Protein AF-A0A2U2BAI5-F1 (afdb_monomer_lite)

pLDDT: mean 91.61, std 12.13, range [38.31, 98.69]

Structure (mmCIF, N/CA/C/O backbone):
data_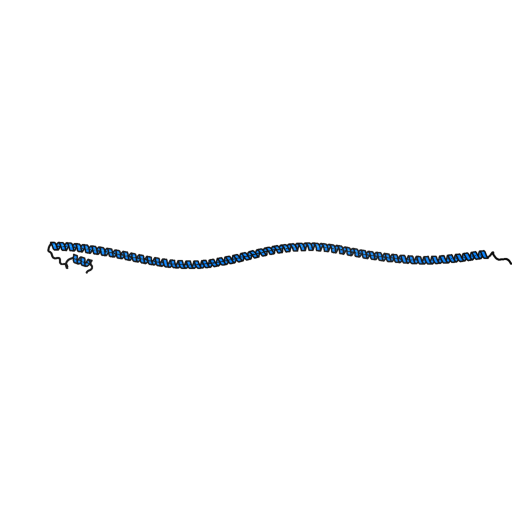AF-A0A2U2BAI5-F1
#
_entry.id   AF-A0A2U2BAI5-F1
#
loop_
_atom_site.group_PDB
_atom_site.id
_atom_site.type_symbol
_atom_site.label_atom_id
_atom_site.label_alt_id
_atom_site.label_comp_id
_atom_site.label_asym_id
_atom_site.label_entity_id
_atom_site.label_seq_id
_atom_site.pdbx_PDB_ins_code
_atom_site.Cartn_x
_atom_site.Cartn_y
_atom_site.Cartn_z
_atom_site.occupancy
_atom_site.B_iso_or_equiv
_atom_site.auth_seq_id
_atom_site.auth_comp_id
_atom_site.auth_asym_id
_atom_site.auth_atom_id
_atom_site.pdbx_PDB_model_num
ATOM 1 N N . MET A 1 1 ? 103.638 20.717 -128.423 1.00 39.28 1 MET A N 1
ATOM 2 C CA . MET A 1 1 ? 103.769 21.753 -127.373 1.00 39.28 1 MET A CA 1
ATOM 3 C C . MET A 1 1 ? 102.536 22.650 -127.468 1.00 39.28 1 MET A C 1
ATOM 5 O O . MET A 1 1 ? 102.211 23.002 -128.592 1.00 39.28 1 MET A O 1
ATOM 9 N N . PHE A 1 2 ? 101.878 22.961 -126.337 1.00 38.31 2 PHE A N 1
ATOM 10 C CA . PHE A 1 2 ? 100.653 23.789 -126.169 1.00 38.31 2 PHE A CA 1
ATOM 11 C C . PHE A 1 2 ? 99.316 23.099 -126.555 1.00 38.31 2 PHE A C 1
ATOM 13 O O . PHE A 1 2 ? 98.997 23.028 -127.732 1.00 38.31 2 PHE A O 1
ATOM 20 N N . ILE A 1 3 ? 98.604 22.343 -125.689 1.00 40.50 3 ILE A N 1
ATOM 21 C CA . ILE A 1 3 ? 97.869 22.576 -124.398 1.00 40.50 3 ILE A CA 1
ATOM 22 C C . ILE A 1 3 ? 96.341 22.518 -124.678 1.00 40.50 3 ILE A C 1
ATOM 24 O O . ILE A 1 3 ? 95.785 23.414 -125.297 1.00 40.50 3 ILE A O 1
ATOM 28 N N . LEU A 1 4 ? 95.656 21.379 -124.474 1.00 49.47 4 LEU A N 1
ATOM 29 C CA . LEU A 1 4 ? 94.920 20.969 -123.253 1.00 49.47 4 LEU A CA 1
ATOM 30 C C . LEU A 1 4 ? 94.110 22.087 -122.558 1.00 49.47 4 LEU A C 1
ATOM 32 O O . LEU A 1 4 ? 94.645 22.764 -121.689 1.00 49.47 4 LEU A O 1
ATOM 36 N N . SER A 1 5 ? 92.803 22.214 -122.846 1.00 42.69 5 SER A N 1
ATOM 37 C CA . SER A 1 5 ? 91.813 22.807 -121.903 1.00 42.69 5 SER A CA 1
ATOM 38 C C . SER A 1 5 ? 90.323 22.563 -122.239 1.00 42.69 5 SER A C 1
ATOM 40 O O . SER A 1 5 ? 89.475 22.732 -121.368 1.00 42.69 5 SER A O 1
ATOM 42 N N . GLY A 1 6 ? 89.967 22.097 -123.446 1.00 47.75 6 GLY A N 1
ATOM 43 C CA . GLY A 1 6 ? 88.559 21.955 -123.880 1.00 47.75 6 GLY A CA 1
ATOM 44 C C . GLY A 1 6 ? 87.748 20.776 -123.303 1.00 47.75 6 GLY A C 1
ATOM 45 O O . GLY A 1 6 ? 86.529 20.875 -123.212 1.00 47.75 6 GLY A O 1
ATOM 46 N N . CYS A 1 7 ? 88.387 19.685 -122.857 1.00 51.66 7 CYS A N 1
ATOM 47 C CA . CYS A 1 7 ? 87.696 18.504 -122.291 1.00 51.66 7 CYS A CA 1
ATOM 48 C C . CYS A 1 7 ? 87.594 18.508 -120.753 1.00 51.66 7 CYS A C 1
ATOM 50 O O . CYS A 1 7 ? 86.943 17.645 -120.167 1.00 51.66 7 CYS A O 1
ATOM 52 N N . VAL A 1 8 ? 88.243 19.462 -120.076 1.00 53.59 8 VAL A N 1
ATOM 53 C CA . VAL A 1 8 ? 88.298 19.511 -118.603 1.00 53.59 8 VAL A CA 1
ATOM 54 C C . VAL A 1 8 ? 87.031 20.154 -118.025 1.00 53.59 8 VAL A C 1
ATOM 56 O O . VAL A 1 8 ? 86.557 19.750 -116.965 1.00 53.59 8 VAL A O 1
ATOM 59 N N . VAL A 1 9 ? 86.428 21.105 -118.748 1.00 55.41 9 VAL A N 1
ATOM 60 C CA . VAL A 1 9 ? 85.233 21.841 -118.297 1.00 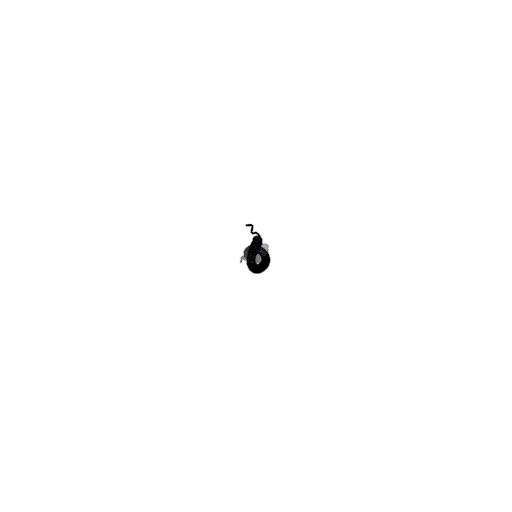55.41 9 VAL A CA 1
ATOM 61 C C . VAL A 1 9 ? 83.968 20.966 -118.333 1.00 55.41 9 VAL A C 1
ATOM 63 O O . VAL A 1 9 ? 83.173 21.019 -117.394 1.00 55.41 9 VAL A O 1
ATOM 66 N N . SER A 1 10 ? 83.791 20.104 -119.347 1.00 62.38 10 SER A N 1
ATOM 67 C CA . SER A 1 10 ? 82.643 19.177 -119.417 1.00 62.38 10 SER A CA 1
ATOM 68 C C . SER A 1 10 ? 82.757 18.022 -118.416 1.00 62.38 10 SER A C 1
ATOM 70 O O . SER A 1 10 ? 81.765 17.674 -117.777 1.00 62.38 10 SER A O 1
ATOM 72 N N . LYS A 1 11 ? 83.970 17.490 -118.202 1.00 72.06 11 LYS A N 1
ATOM 73 C CA . LYS A 1 11 ? 84.251 16.457 -117.194 1.00 72.06 11 LYS A CA 1
ATOM 74 C C . LYS A 1 11 ? 84.015 16.968 -115.771 1.00 72.06 11 LYS A C 1
ATOM 76 O O . LYS A 1 11 ? 83.299 16.320 -115.020 1.00 72.06 11 LYS A O 1
ATOM 81 N N . LYS A 1 12 ? 84.514 18.162 -115.429 1.00 78.88 12 LYS A N 1
ATOM 82 C CA . LYS A 1 12 ? 84.302 18.780 -114.108 1.00 78.88 12 LYS A CA 1
ATOM 83 C C . LYS A 1 12 ? 82.820 19.046 -113.820 1.00 78.88 12 LYS A C 1
ATOM 85 O O . LYS A 1 12 ? 82.370 18.844 -112.698 1.00 78.88 12 LYS A O 1
ATOM 90 N N . LYS A 1 13 ? 82.048 19.465 -114.831 1.00 79.62 13 LYS A N 1
ATOM 91 C CA . LYS A 1 13 ? 80.594 19.664 -114.705 1.00 79.62 13 LYS A CA 1
ATOM 92 C C . LYS A 1 13 ? 79.844 18.337 -114.538 1.00 79.62 13 LYS A C 1
ATOM 94 O O . LYS A 1 13 ? 78.930 18.264 -113.725 1.00 79.62 13 LYS A O 1
ATOM 99 N N . TYR A 1 14 ? 80.246 17.290 -115.258 1.00 82.12 14 TYR A N 1
ATOM 100 C CA . TYR A 1 14 ? 79.693 15.943 -115.095 1.00 82.12 14 TYR A CA 1
ATOM 101 C C . TYR A 1 14 ? 80.015 15.351 -113.714 1.00 82.12 14 TYR A C 1
ATOM 103 O O . TYR A 1 14 ? 79.115 14.870 -113.037 1.00 82.12 14 TYR A O 1
ATOM 111 N N . GLU A 1 15 ? 81.264 15.448 -113.256 1.00 83.19 15 GLU A N 1
ATOM 112 C CA . GLU A 1 15 ? 81.684 15.007 -111.918 1.00 83.19 15 GLU A CA 1
ATOM 113 C C . GLU A 1 15 ? 80.952 15.775 -110.807 1.00 83.19 15 GLU A C 1
ATOM 115 O O . GLU A 1 15 ? 80.505 15.162 -109.837 1.00 83.19 15 GLU A O 1
ATOM 120 N N . ALA A 1 16 ? 80.744 17.087 -110.973 1.00 83.75 16 ALA A N 1
ATOM 121 C CA . ALA A 1 16 ? 79.933 17.888 -110.058 1.00 83.75 16 ALA A CA 1
ATOM 122 C C . ALA A 1 16 ? 78.464 17.427 -110.029 1.00 83.75 16 ALA A C 1
ATOM 124 O O . ALA A 1 16 ? 77.923 17.237 -108.945 1.00 83.75 16 ALA A O 1
ATOM 125 N N . MET A 1 17 ? 77.844 17.161 -111.187 1.00 85.12 17 MET A N 1
ATOM 126 C CA . MET A 1 17 ? 76.470 16.639 -111.241 1.00 85.12 17 MET A CA 1
ATOM 127 C C . MET A 1 17 ? 76.344 15.229 -110.658 1.00 85.12 17 MET A C 1
ATOM 129 O O . MET A 1 17 ? 75.345 14.915 -110.021 1.00 85.12 17 MET A O 1
ATOM 133 N N . VAL A 1 18 ? 77.335 14.359 -110.861 1.00 86.31 18 VAL A N 1
ATOM 134 C CA . VAL A 1 18 ? 77.344 13.018 -110.259 1.00 86.31 18 VAL A CA 1
ATOM 135 C C . VAL A 1 18 ? 77.480 13.115 -108.739 1.00 86.31 18 VAL A C 1
ATOM 137 O O . VAL A 1 18 ? 76.784 12.393 -108.027 1.00 86.31 18 VAL A O 1
ATOM 140 N N . SER A 1 19 ? 78.326 14.022 -108.242 1.00 87.56 19 SER A N 1
ATOM 141 C CA . SER A 1 19 ? 78.449 14.312 -106.810 1.00 87.56 19 SER A CA 1
ATOM 142 C C . SER A 1 19 ? 77.131 14.832 -106.226 1.00 87.56 19 SER A C 1
ATOM 144 O O . SER A 1 19 ? 76.630 14.273 -105.254 1.00 87.56 19 SER A O 1
ATOM 146 N N . GLU A 1 20 ? 76.509 15.823 -106.870 1.00 90.19 20 GLU A N 1
ATOM 147 C CA . GLU A 1 20 ? 75.215 16.382 -106.465 1.00 90.19 20 GLU A CA 1
ATOM 148 C C . GLU A 1 20 ? 74.103 15.325 -106.487 1.00 90.19 20 GLU A C 1
ATOM 150 O O . GLU A 1 20 ? 73.367 15.182 -105.514 1.00 90.19 20 GLU A O 1
ATOM 155 N N . ARG A 1 21 ? 74.034 14.495 -107.536 1.00 90.06 21 ARG A N 1
ATOM 156 C CA . ARG A 1 21 ? 73.110 13.354 -107.610 1.00 90.06 21 ARG A CA 1
ATOM 157 C C . ARG A 1 21 ? 73.318 12.385 -106.447 1.00 90.06 21 ARG A C 1
ATOM 159 O O . ARG A 1 21 ? 72.340 11.923 -105.870 1.00 90.06 21 ARG A O 1
ATOM 166 N N . ASN A 1 22 ? 74.564 12.062 -106.103 1.00 90.31 22 ASN A N 1
ATOM 167 C CA . ASN A 1 22 ? 74.858 11.156 -104.992 1.00 90.31 22 ASN A CA 1
ATOM 168 C C . ASN A 1 22 ? 74.456 11.776 -103.640 1.00 90.31 22 ASN A C 1
ATOM 170 O O . ASN A 1 22 ? 73.893 11.078 -102.802 1.00 90.31 22 ASN A O 1
ATOM 174 N N . ILE A 1 23 ? 74.681 13.080 -103.446 1.00 93.12 23 ILE A N 1
ATOM 175 C CA . ILE A 1 23 ? 74.241 13.820 -102.250 1.00 93.12 23 ILE A CA 1
ATOM 176 C C . ILE A 1 23 ? 72.712 13.812 -102.145 1.00 93.12 23 ILE A C 1
ATOM 178 O O . ILE A 1 23 ? 72.170 13.457 -101.099 1.00 93.12 23 ILE A O 1
ATOM 182 N N . LEU A 1 24 ? 72.011 14.135 -103.235 1.00 92.38 24 LEU A N 1
ATOM 183 C CA . LEU A 1 24 ? 70.549 14.116 -103.292 1.00 92.38 24 LEU A CA 1
ATOM 184 C C . LEU A 1 24 ? 69.990 12.713 -103.042 1.00 92.38 24 LEU A C 1
ATOM 186 O O . LEU A 1 24 ? 68.989 12.562 -102.350 1.00 92.38 24 LEU A O 1
ATOM 190 N N . GLN A 1 25 ? 70.641 11.675 -103.567 1.00 92.81 25 GLN A N 1
ATOM 191 C CA . GLN A 1 25 ? 70.223 10.293 -103.360 1.00 92.81 25 GLN A CA 1
ATOM 192 C C . GLN A 1 25 ? 70.425 9.831 -101.913 1.00 92.81 25 GLN A C 1
ATOM 194 O O . GLN A 1 25 ? 69.560 9.136 -101.381 1.00 92.81 25 GLN A O 1
ATOM 199 N N . ASN A 1 26 ? 71.514 10.245 -101.262 1.00 93.00 26 ASN A N 1
ATOM 200 C CA . ASN A 1 26 ? 71.727 9.988 -99.838 1.00 93.00 26 ASN A CA 1
ATOM 201 C C . ASN A 1 26 ? 70.675 10.712 -98.990 1.00 93.00 26 ASN A C 1
ATOM 203 O O . ASN A 1 26 ? 69.985 10.063 -98.214 1.00 93.00 26 ASN A O 1
ATOM 207 N N . SER A 1 27 ? 70.451 12.006 -99.234 1.00 95.06 27 SER A N 1
ATOM 208 C CA . SER A 1 27 ? 69.423 12.784 -98.530 1.00 95.06 27 SER A CA 1
ATOM 209 C C . SER A 1 27 ? 68.012 12.211 -98.728 1.00 95.06 27 SER A C 1
ATOM 211 O O . SER A 1 27 ? 67.233 12.137 -97.780 1.00 95.06 27 SER A O 1
ATOM 213 N N . LEU A 1 28 ? 67.689 11.728 -99.933 1.00 93.56 28 LEU A N 1
ATOM 214 C CA . LEU A 1 28 ? 66.421 11.051 -100.208 1.00 93.56 28 LEU A CA 1
ATOM 215 C C . LEU A 1 28 ? 66.292 9.727 -99.442 1.00 93.56 28 LEU A C 1
ATOM 217 O O . LEU A 1 28 ? 65.198 9.377 -98.999 1.00 93.56 28 LEU A O 1
ATOM 221 N N . ASN A 1 29 ? 67.381 8.970 -99.304 1.00 94.19 29 ASN A N 1
ATOM 222 C CA . ASN A 1 29 ? 67.389 7.734 -98.525 1.00 94.19 29 ASN A CA 1
ATOM 223 C C . ASN A 1 29 ? 67.248 8.014 -97.023 1.00 94.19 29 ASN A C 1
ATOM 225 O O . ASN A 1 29 ? 66.470 7.325 -96.365 1.00 94.19 29 ASN A O 1
ATOM 229 N N . ASP A 1 30 ? 67.915 9.046 -96.507 1.00 95.12 30 ASP A N 1
ATOM 230 C CA . ASP A 1 30 ? 67.795 9.477 -95.112 1.00 95.12 30 ASP A CA 1
ATOM 231 C C . ASP A 1 30 ? 66.358 9.913 -94.803 1.00 95.12 30 ASP A C 1
ATOM 233 O O . ASP A 1 30 ? 65.735 9.368 -93.895 1.00 95.12 30 ASP A O 1
ATOM 237 N N . ALA A 1 31 ? 65.768 10.770 -95.644 1.00 94.12 31 ALA A N 1
ATOM 238 C CA . ALA A 1 31 ? 64.377 11.204 -95.507 1.00 94.12 31 ALA A CA 1
ATOM 239 C C . ALA A 1 31 ? 63.371 10.042 -95.616 1.00 94.12 31 ALA A C 1
ATOM 241 O O . ALA A 1 31 ? 62.311 10.062 -94.989 1.00 94.12 31 ALA A O 1
ATOM 242 N N . ARG A 1 32 ? 63.673 9.007 -96.414 1.00 95.19 32 ARG A N 1
ATOM 243 C CA . ARG A 1 32 ? 62.852 7.784 -96.484 1.00 95.19 32 ARG A CA 1
ATOM 244 C C . ARG A 1 32 ? 62.947 6.957 -95.210 1.00 95.19 32 ARG A C 1
ATOM 246 O O . ARG A 1 32 ? 61.934 6.408 -94.782 1.00 95.19 32 ARG A O 1
ATOM 253 N N . ASN A 1 33 ? 64.137 6.834 -94.636 1.00 95.00 33 ASN A N 1
ATOM 254 C CA . ASN A 1 33 ? 64.338 6.100 -93.391 1.00 95.00 33 ASN A CA 1
ATOM 255 C C . ASN A 1 33 ? 63.685 6.834 -92.216 1.00 95.00 33 ASN A C 1
ATOM 257 O O . ASN A 1 33 ? 62.994 6.201 -91.424 1.00 95.00 33 ASN A O 1
ATOM 261 N N . GLU A 1 34 ? 63.813 8.160 -92.168 1.00 96.50 34 GLU A N 1
ATOM 262 C CA . GLU A 1 34 ? 63.139 9.011 -91.187 1.00 96.50 34 GLU A CA 1
ATOM 263 C C . GLU A 1 34 ? 61.615 8.915 -91.314 1.00 96.50 34 GLU A C 1
ATOM 265 O O . GLU A 1 34 ? 60.943 8.645 -90.326 1.00 96.50 34 GLU A O 1
ATOM 270 N N . ASN A 1 35 ? 61.054 9.009 -92.527 1.00 95.88 35 ASN A N 1
ATOM 271 C CA . ASN A 1 35 ? 59.612 8.816 -92.728 1.00 95.88 35 ASN A CA 1
ATOM 272 C C . ASN A 1 35 ? 59.130 7.435 -92.267 1.00 95.88 35 ASN A C 1
ATOM 274 O O . ASN A 1 35 ? 58.049 7.325 -91.700 1.00 95.88 35 ASN A O 1
ATOM 278 N N . LYS A 1 36 ? 59.911 6.371 -92.493 1.00 96.31 36 LYS A N 1
ATOM 279 C CA . LYS A 1 36 ? 59.562 5.031 -91.997 1.00 96.31 36 LYS A CA 1
ATOM 280 C C . LYS A 1 36 ? 59.590 4.956 -90.472 1.00 96.31 36 LYS A C 1
ATOM 282 O O . LYS A 1 36 ? 58.699 4.338 -89.898 1.00 96.31 36 LYS A O 1
ATOM 287 N N . ALA A 1 37 ? 60.588 5.566 -89.834 1.00 95.88 37 ALA A N 1
ATOM 288 C CA . ALA A 1 37 ? 60.672 5.633 -88.378 1.00 95.88 37 ALA A CA 1
ATOM 289 C C . ALA A 1 37 ? 59.486 6.417 -87.798 1.00 95.88 37 ALA A C 1
ATOM 291 O O . ALA A 1 37 ? 58.784 5.901 -86.939 1.00 95.88 37 ALA A O 1
ATOM 292 N N . LEU A 1 38 ? 59.181 7.591 -88.360 1.00 97.06 38 LEU A N 1
ATOM 293 C CA . LEU A 1 38 ? 58.038 8.413 -87.957 1.00 97.06 38 LEU A CA 1
ATOM 294 C C . LEU A 1 38 ? 56.698 7.692 -88.137 1.00 97.06 38 LEU A C 1
ATOM 296 O O . LEU A 1 38 ? 55.829 7.811 -87.280 1.00 97.06 38 LEU A O 1
ATOM 300 N N . LEU A 1 39 ? 56.523 6.934 -89.224 1.00 96.12 39 LEU A N 1
ATOM 301 C CA . LEU A 1 39 ? 55.331 6.102 -89.416 1.00 96.12 39 LEU A CA 1
ATOM 302 C C . LEU A 1 39 ? 55.219 5.027 -88.328 1.00 96.12 39 LEU A C 1
ATOM 304 O O . LEU A 1 39 ? 54.148 4.857 -87.757 1.00 96.12 39 LEU A O 1
ATOM 308 N N . SER A 1 40 ? 56.325 4.356 -87.995 1.00 96.81 40 SER A N 1
ATOM 309 C CA . SER A 1 40 ? 56.352 3.361 -86.917 1.00 96.81 40 SER A CA 1
ATOM 310 C C . SER A 1 40 ? 56.045 3.975 -85.547 1.00 96.81 40 SER A C 1
ATOM 312 O O . SER A 1 40 ? 55.309 3.381 -84.761 1.00 96.81 40 SER A O 1
ATOM 314 N N . ASP A 1 41 ? 56.591 5.156 -85.254 1.00 97.44 41 ASP A N 1
ATOM 315 C CA . ASP A 1 41 ? 56.343 5.869 -83.998 1.00 97.44 41 ASP A CA 1
ATOM 316 C C . ASP A 1 41 ? 54.887 6.337 -83.903 1.00 97.44 41 ASP A C 1
ATOM 318 O O . ASP A 1 41 ? 54.274 6.256 -82.837 1.00 97.44 41 ASP A O 1
ATOM 322 N N . LEU A 1 42 ? 54.309 6.786 -85.022 1.00 97.19 42 LEU A N 1
ATOM 323 C CA . LEU A 1 42 ? 52.903 7.168 -85.100 1.00 97.19 42 LEU A CA 1
ATOM 324 C C . LEU A 1 42 ? 51.985 5.967 -84.843 1.00 97.19 42 LEU A C 1
ATOM 326 O O . LEU A 1 42 ? 51.060 6.079 -84.039 1.00 97.19 42 LEU A O 1
ATOM 330 N N . ASP A 1 43 ? 52.263 4.820 -85.467 1.00 96.94 43 ASP A N 1
ATOM 331 C CA . ASP A 1 43 ? 51.500 3.585 -85.255 1.00 96.94 43 ASP A CA 1
ATOM 332 C C . ASP A 1 43 ? 51.566 3.133 -83.787 1.00 96.94 43 ASP A C 1
ATOM 334 O O . ASP A 1 43 ? 50.545 2.775 -83.188 1.00 96.94 43 ASP A O 1
ATOM 338 N N . GLN A 1 44 ? 52.749 3.217 -83.169 1.00 97.50 44 GLN A N 1
ATOM 339 C CA . GLN A 1 44 ? 52.930 2.900 -81.754 1.00 97.50 44 GLN A CA 1
ATOM 340 C C . GLN A 1 44 ? 52.163 3.876 -80.849 1.00 97.50 44 GLN A C 1
ATOM 342 O O . GLN A 1 44 ? 51.435 3.445 -79.952 1.00 97.50 44 GLN A O 1
ATOM 347 N N . ALA A 1 45 ? 52.252 5.182 -81.110 1.00 96.88 45 ALA A N 1
ATOM 348 C CA . ALA A 1 45 ? 51.527 6.198 -80.351 1.00 96.88 45 ALA A CA 1
ATOM 349 C C . ALA A 1 45 ? 50.002 6.025 -80.463 1.00 96.88 45 ALA A C 1
ATOM 351 O O . ALA A 1 45 ? 49.285 6.200 -79.475 1.00 96.88 45 ALA A O 1
ATOM 352 N N . MET A 1 46 ? 49.495 5.639 -81.638 1.00 97.00 46 MET A N 1
ATOM 353 C CA . MET A 1 46 ? 48.078 5.327 -81.840 1.00 97.00 46 MET A CA 1
ATOM 354 C C . MET A 1 46 ? 47.642 4.098 -81.032 1.00 97.00 46 MET A C 1
ATOM 356 O O . MET A 1 46 ? 46.589 4.127 -80.389 1.00 97.00 46 MET A O 1
ATOM 360 N N . ALA A 1 47 ? 48.455 3.037 -81.015 1.00 97.06 47 ALA A N 1
ATOM 361 C CA . ALA A 1 47 ? 48.181 1.844 -80.217 1.00 97.06 47 ALA A CA 1
ATOM 362 C C . ALA A 1 47 ? 48.176 2.151 -78.707 1.00 97.06 47 ALA A C 1
ATOM 364 O O . ALA A 1 47 ? 47.270 1.725 -77.979 1.00 97.06 47 ALA A O 1
ATOM 365 N N . ASP A 1 48 ? 49.143 2.941 -78.239 1.00 97.75 48 ASP A N 1
ATOM 366 C CA . ASP A 1 48 ? 49.230 3.365 -76.841 1.00 97.75 48 ASP A CA 1
ATOM 367 C C . ASP A 1 48 ? 48.055 4.266 -76.442 1.00 97.75 48 ASP A C 1
ATOM 369 O O . ASP A 1 48 ? 47.495 4.108 -75.351 1.00 97.75 48 ASP A O 1
ATOM 373 N N . PHE A 1 49 ? 47.623 5.159 -77.337 1.00 97.81 49 PHE A N 1
ATOM 374 C CA . PHE A 1 49 ? 46.456 6.010 -77.125 1.00 97.81 49 PHE A CA 1
ATOM 375 C C . PHE A 1 49 ? 45.172 5.191 -76.952 1.00 97.81 49 PHE A C 1
ATOM 377 O O . PHE A 1 49 ? 44.446 5.393 -75.975 1.00 97.81 49 PHE A O 1
ATOM 384 N N . GLU A 1 50 ? 44.897 4.229 -77.838 1.00 97.00 50 GLU A N 1
ATOM 385 C CA . GLU A 1 50 ? 43.705 3.378 -77.715 1.00 97.00 50 GLU A CA 1
ATOM 386 C C . GLU A 1 50 ? 43.760 2.491 -76.458 1.00 97.00 50 GLU A C 1
ATOM 388 O O . GLU A 1 50 ? 42.759 2.342 -75.750 1.00 97.00 50 GLU A O 1
ATOM 393 N N . SER A 1 51 ? 44.943 1.983 -76.095 1.00 97.75 51 SER A N 1
ATOM 394 C CA . SER A 1 51 ? 45.150 1.246 -74.840 1.00 97.75 51 SER A CA 1
ATOM 395 C C . SER A 1 51 ? 44.856 2.109 -73.607 1.00 97.75 51 SER A C 1
ATOM 397 O O . SER A 1 51 ? 44.157 1.681 -72.679 1.00 97.75 51 SER A O 1
ATOM 399 N N . MET A 1 52 ? 45.347 3.351 -73.592 1.00 97.56 52 MET A N 1
ATOM 400 C CA . MET A 1 52 ? 45.112 4.298 -72.503 1.00 97.56 52 MET A CA 1
ATOM 401 C C . MET A 1 52 ? 43.634 4.678 -72.399 1.00 97.56 52 MET A C 1
ATOM 403 O O . MET A 1 52 ? 43.066 4.649 -71.306 1.00 97.56 52 MET A O 1
ATOM 407 N N . LYS A 1 53 ? 42.994 4.967 -73.533 1.00 97.69 53 LYS A N 1
ATOM 408 C CA . LYS A 1 53 ? 41.565 5.273 -73.633 1.00 97.69 53 LYS A CA 1
ATOM 409 C C . LYS A 1 53 ? 40.712 4.134 -73.082 1.00 97.69 53 LYS A C 1
ATOM 411 O O . LYS A 1 53 ? 39.847 4.375 -72.238 1.00 97.69 53 LYS A O 1
ATOM 416 N N . TYR A 1 54 ? 40.999 2.888 -73.462 1.00 97.25 54 TYR A N 1
ATOM 417 C CA . TYR A 1 54 ? 40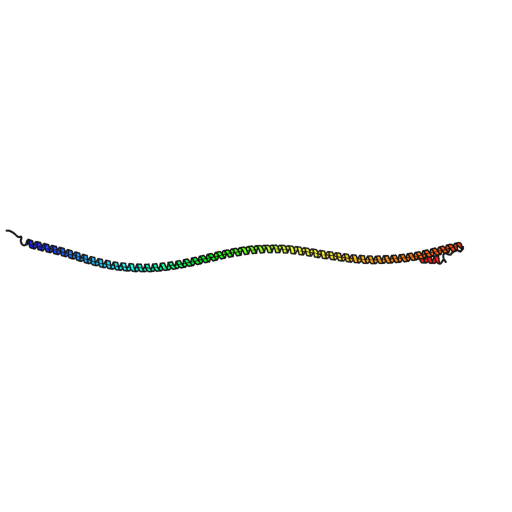.302 1.720 -72.920 1.00 97.25 54 TYR A CA 1
ATOM 418 C C . TYR A 1 54 ? 40.466 1.597 -71.396 1.00 97.25 54 TYR A C 1
ATOM 420 O O . TYR A 1 54 ? 39.479 1.436 -70.671 1.00 97.25 54 TYR A O 1
ATOM 428 N N . LYS A 1 55 ? 41.697 1.730 -70.882 1.00 97.38 55 LYS A N 1
ATOM 429 C CA . LYS A 1 55 ? 41.969 1.688 -69.433 1.00 97.38 55 LYS A CA 1
ATOM 430 C C . LYS A 1 55 ? 41.231 2.796 -68.679 1.00 97.38 55 LYS A C 1
ATOM 432 O O . LYS A 1 55 ? 40.698 2.539 -67.599 1.00 97.38 55 LYS A O 1
ATOM 437 N N . LEU A 1 56 ? 41.174 4.001 -69.242 1.00 97.50 56 LEU A N 1
ATOM 438 C CA . LEU A 1 56 ? 40.495 5.146 -68.641 1.00 97.50 56 LEU A CA 1
ATOM 439 C C . LEU A 1 56 ? 38.978 4.939 -68.594 1.00 97.50 56 LEU A C 1
ATOM 441 O O . LEU A 1 56 ? 38.382 5.128 -67.535 1.00 97.50 56 LEU A O 1
ATOM 445 N N . HIS A 1 57 ? 38.362 4.469 -69.682 1.00 97.00 57 HIS A N 1
ATOM 446 C CA . HIS A 1 57 ? 36.936 4.132 -69.690 1.00 97.00 57 HIS A CA 1
ATOM 447 C C . HIS A 1 57 ? 36.598 3.047 -68.668 1.00 97.00 57 HIS A C 1
ATOM 449 O O . HIS A 1 57 ? 35.663 3.217 -67.885 1.00 97.00 57 HIS A O 1
ATOM 455 N N . LYS A 1 58 ? 37.394 1.973 -68.609 1.00 96.56 58 LYS A N 1
ATOM 456 C CA . LYS A 1 58 ? 37.204 0.904 -67.623 1.00 96.56 58 LYS A CA 1
ATOM 457 C C . LYS A 1 58 ? 37.344 1.418 -66.186 1.00 96.56 58 LYS A C 1
ATOM 459 O O . LYS A 1 58 ? 36.532 1.082 -65.331 1.00 96.56 58 LYS A O 1
ATOM 464 N N . SER A 1 59 ? 38.353 2.247 -65.918 1.00 97.56 59 SER A N 1
ATOM 465 C CA . SER A 1 59 ? 38.572 2.859 -64.601 1.00 97.56 59 SER A CA 1
ATOM 466 C C . SER A 1 59 ? 37.414 3.775 -64.195 1.00 97.56 59 SER A C 1
ATOM 468 O O . SER A 1 59 ? 36.942 3.707 -63.062 1.00 97.56 59 SER A O 1
ATOM 470 N N . ASN A 1 60 ? 36.909 4.592 -65.122 1.00 97.25 60 ASN A N 1
ATOM 471 C CA . ASN A 1 60 ? 35.781 5.483 -64.864 1.00 97.25 60 ASN A CA 1
ATOM 472 C C . ASN A 1 60 ? 34.481 4.717 -64.607 1.00 97.25 60 ASN A C 1
ATOM 474 O O . ASN A 1 60 ? 33.747 5.101 -63.701 1.00 97.25 60 ASN A O 1
ATOM 478 N N . ALA A 1 61 ? 34.226 3.625 -65.333 1.00 96.62 61 ALA A N 1
ATOM 479 C CA . ALA A 1 61 ? 33.075 2.759 -65.075 1.00 96.62 61 ALA A CA 1
ATOM 480 C C . ALA A 1 61 ? 33.121 2.181 -63.649 1.00 96.62 61 ALA A C 1
ATOM 482 O O . ALA A 1 61 ? 32.194 2.388 -62.875 1.00 96.62 61 ALA A O 1
ATOM 483 N N . LEU A 1 62 ? 34.254 1.589 -63.247 1.00 97.25 62 LEU A N 1
ATOM 484 C CA . LEU A 1 62 ? 34.425 1.041 -61.894 1.00 97.25 62 LEU A CA 1
ATOM 485 C C . LEU A 1 62 ? 34.276 2.103 -60.794 1.00 97.25 62 LEU A C 1
ATOM 487 O O . LEU A 1 62 ? 33.707 1.837 -59.736 1.00 97.25 62 LEU A O 1
ATOM 491 N N . LYS A 1 63 ? 34.794 3.315 -61.023 1.00 97.62 63 LYS A N 1
ATOM 492 C CA . LYS A 1 63 ? 34.615 4.435 -60.089 1.00 97.62 63 LYS A CA 1
ATOM 493 C C . LYS A 1 63 ? 33.153 4.865 -60.007 1.00 97.62 63 LYS A C 1
ATOM 495 O O . LYS A 1 63 ? 32.688 5.139 -58.908 1.00 97.62 63 LYS A O 1
ATOM 500 N N . SER A 1 64 ? 32.448 4.909 -61.136 1.00 97.56 64 SER A N 1
ATOM 501 C CA . SER A 1 64 ? 31.020 5.235 -61.185 1.00 97.56 64 SER A CA 1
ATOM 502 C C . SER A 1 64 ? 30.200 4.235 -60.371 1.00 97.56 64 SER A C 1
ATOM 504 O O . SER A 1 64 ? 29.413 4.649 -59.520 1.00 97.56 64 SER A O 1
ATOM 506 N N . ASP A 1 65 ? 30.453 2.937 -60.550 1.00 97.38 65 ASP A N 1
ATOM 507 C CA . ASP A 1 65 ? 29.792 1.880 -59.779 1.00 97.38 65 ASP A CA 1
ATOM 508 C C . ASP A 1 65 ? 30.078 2.044 -58.281 1.00 97.38 65 ASP A C 1
ATOM 510 O O . ASP A 1 65 ? 29.165 2.064 -57.456 1.00 97.38 65 ASP A O 1
ATOM 514 N N . LYS A 1 66 ? 31.346 2.290 -57.919 1.00 97.56 66 LYS A N 1
ATOM 515 C CA . LYS A 1 66 ? 31.727 2.481 -56.517 1.00 97.56 66 LYS A CA 1
ATOM 516 C C . LYS A 1 66 ? 31.074 3.710 -55.880 1.00 97.56 66 LYS A C 1
ATOM 518 O O . LYS A 1 66 ? 30.729 3.669 -54.700 1.00 97.56 66 LYS A O 1
ATOM 523 N N . VAL A 1 67 ? 30.920 4.799 -56.632 1.00 98.00 67 VAL A N 1
ATOM 524 C CA . VAL A 1 67 ? 30.220 6.006 -56.171 1.00 98.00 67 VAL A CA 1
ATOM 525 C C . VAL A 1 67 ? 28.737 5.714 -55.947 1.00 98.00 67 VAL A C 1
ATOM 527 O O . VAL A 1 67 ? 28.201 6.121 -54.919 1.00 98.00 67 VAL A O 1
ATOM 530 N N . SER A 1 68 ? 28.097 4.966 -56.848 1.00 97.69 68 SER A N 1
ATOM 531 C CA . SER A 1 68 ? 26.697 4.547 -56.698 1.00 97.69 68 SER A CA 1
ATOM 532 C C . SER A 1 68 ? 26.483 3.682 -55.448 1.00 97.69 68 SER A C 1
ATOM 534 O O . SER A 1 68 ? 25.549 3.916 -54.673 1.00 97.69 68 SER A O 1
ATOM 536 N N . ASP A 1 69 ? 27.385 2.731 -55.196 1.00 98.19 69 ASP A N 1
ATOM 537 C CA . ASP A 1 69 ? 27.342 1.884 -53.999 1.00 98.19 69 ASP A CA 1
ATOM 538 C C . ASP A 1 69 ? 27.499 2.699 -52.712 1.00 98.19 69 ASP A C 1
ATOM 540 O O . ASP A 1 69 ? 26.756 2.503 -51.748 1.00 98.19 69 ASP A O 1
ATOM 544 N N . LEU A 1 70 ? 28.464 3.626 -52.683 1.00 98.31 70 LEU A N 1
ATOM 545 C CA . LEU A 1 70 ? 28.698 4.495 -51.528 1.00 98.31 70 LEU A CA 1
ATOM 546 C C . LEU A 1 70 ? 27.511 5.425 -51.270 1.00 98.31 70 LEU A C 1
ATOM 548 O O . LEU A 1 70 ? 27.144 5.636 -50.115 1.00 98.31 70 LEU A O 1
ATOM 552 N N . PHE A 1 71 ? 26.890 5.950 -52.326 1.00 98.12 71 PHE A N 1
ATOM 553 C CA . PHE A 1 71 ? 25.693 6.776 -52.205 1.00 98.12 71 PHE A CA 1
ATOM 554 C C . PHE A 1 71 ? 24.529 5.987 -51.595 1.00 98.12 71 PHE A C 1
ATOM 556 O O . PHE A 1 71 ? 23.896 6.448 -50.647 1.00 98.12 71 PHE A O 1
ATOM 563 N N . SER A 1 72 ? 24.311 4.758 -52.070 1.00 98.00 72 SER A N 1
ATOM 564 C CA . SER A 1 72 ? 23.267 3.872 -51.543 1.00 98.00 72 SER A CA 1
ATOM 565 C C . SER A 1 72 ? 23.494 3.537 -50.063 1.00 98.00 72 SER A C 1
ATOM 567 O O . SER A 1 72 ? 22.562 3.590 -49.263 1.00 98.00 72 SER A O 1
ATOM 569 N N . GLN A 1 73 ? 24.742 3.259 -49.670 1.00 98.31 73 GLN A N 1
ATOM 570 C CA . GLN A 1 73 ? 25.107 3.037 -48.265 1.00 98.31 73 GLN A CA 1
ATOM 571 C C . GLN A 1 73 ? 24.900 4.291 -47.406 1.00 98.31 73 GLN A C 1
ATOM 573 O O . GLN A 1 73 ? 24.431 4.189 -46.275 1.00 98.31 73 GLN A O 1
ATOM 578 N N . SER A 1 74 ? 25.218 5.473 -47.938 1.00 98.19 74 SER A N 1
ATOM 579 C CA . SER A 1 74 ? 25.035 6.744 -47.234 1.00 98.19 74 SER A CA 1
ATOM 580 C C . SER A 1 74 ? 23.563 7.038 -46.936 1.00 98.19 74 SER A C 1
ATOM 582 O O . SER A 1 74 ? 23.245 7.459 -45.824 1.00 98.19 74 SER A O 1
ATOM 584 N N . GLU A 1 75 ? 22.656 6.817 -47.892 1.00 98.06 75 GLU A N 1
ATOM 585 C CA . GLU A 1 75 ? 21.218 6.999 -47.647 1.00 98.06 75 GLU A CA 1
ATOM 586 C C . GLU A 1 75 ? 20.674 5.946 -46.670 1.00 98.06 75 GLU A C 1
ATOM 588 O O . GLU A 1 75 ? 19.943 6.299 -45.747 1.00 98.06 75 GLU A O 1
ATOM 593 N N . ALA A 1 76 ? 21.116 4.686 -46.763 1.00 98.19 76 ALA A N 1
ATOM 594 C CA . ALA A 1 76 ? 20.723 3.654 -45.799 1.00 98.19 76 ALA A CA 1
ATOM 595 C C . ALA A 1 76 ? 21.145 4.003 -44.356 1.00 98.19 76 ALA A C 1
ATOM 597 O O . ALA A 1 76 ? 20.342 3.897 -43.427 1.00 98.19 76 ALA A O 1
ATOM 598 N N . LEU A 1 77 ? 22.382 4.476 -44.162 1.00 98.50 77 LEU A N 1
ATOM 599 C CA . LEU A 1 77 ? 22.886 4.899 -42.848 1.00 98.50 77 LEU A CA 1
ATOM 600 C C . LEU A 1 77 ? 22.140 6.120 -42.298 1.00 98.50 77 LEU A C 1
ATOM 602 O O . LEU A 1 77 ? 21.927 6.238 -41.089 1.00 98.50 77 LEU A O 1
ATOM 606 N N . LYS A 1 78 ? 21.742 7.044 -43.170 1.00 98.06 78 LYS A N 1
ATOM 607 C CA . LYS A 1 78 ? 20.957 8.226 -42.805 1.00 98.06 78 LYS A CA 1
ATOM 608 C C . LYS A 1 78 ? 19.553 7.843 -42.337 1.00 98.06 78 LYS A C 1
ATOM 610 O O . LYS A 1 78 ? 19.104 8.354 -41.309 1.00 98.06 78 LYS A O 1
ATOM 615 N N . ASP A 1 79 ? 18.905 6.907 -43.025 1.00 97.94 79 ASP A N 1
ATOM 616 C CA . ASP A 1 79 ? 17.609 6.362 -42.617 1.00 97.94 79 ASP A CA 1
ATOM 617 C C . ASP A 1 79 ? 17.700 5.640 -41.267 1.00 97.94 79 ASP A C 1
ATOM 619 O O . ASP A 1 79 ? 16.871 5.861 -40.380 1.00 97.94 79 ASP A O 1
ATOM 623 N N . GLU A 1 80 ? 18.731 4.814 -41.072 1.00 98.44 80 GLU A N 1
ATOM 624 C CA . GLU A 1 80 ? 18.986 4.133 -39.799 1.00 98.44 80 GLU A CA 1
ATOM 625 C C . GLU A 1 80 ? 19.236 5.132 -38.661 1.00 98.44 80 GLU A C 1
ATOM 627 O O . GLU A 1 80 ? 18.645 5.021 -37.587 1.00 98.44 80 GLU A O 1
ATOM 632 N N . THR A 1 81 ? 20.026 6.177 -38.920 1.00 98.12 81 THR A N 1
ATOM 633 C CA . THR A 1 81 ? 20.269 7.266 -37.963 1.00 98.12 81 THR A CA 1
ATOM 634 C C . THR A 1 81 ? 18.968 7.967 -37.566 1.00 98.12 81 THR A C 1
ATOM 636 O O . THR A 1 81 ? 18.767 8.272 -36.387 1.00 98.12 81 THR A O 1
ATOM 639 N N . SER A 1 82 ? 18.063 8.210 -38.521 1.00 98.19 82 SER A N 1
ATOM 640 C CA . SER A 1 82 ? 16.755 8.804 -38.230 1.00 98.19 82 SER A CA 1
ATOM 641 C C . SER A 1 82 ? 15.920 7.894 -37.330 1.00 98.19 82 SER A C 1
ATOM 643 O O . SER A 1 82 ? 15.404 8.353 -36.312 1.00 98.19 82 SER A O 1
ATOM 645 N N . LYS A 1 83 ? 15.849 6.594 -37.643 1.00 98.44 83 LYS A N 1
ATOM 646 C CA . LYS A 1 83 ? 15.104 5.613 -36.836 1.00 98.44 83 LYS A CA 1
ATOM 647 C C . LYS A 1 83 ? 15.639 5.520 -35.409 1.00 98.44 83 LYS A C 1
ATOM 649 O O . LYS A 1 83 ? 14.866 5.607 -34.458 1.00 98.44 83 LYS A O 1
ATOM 654 N N . LEU A 1 84 ? 16.959 5.428 -35.247 1.00 98.62 84 LEU A N 1
ATOM 655 C CA . LEU A 1 84 ? 17.600 5.378 -33.930 1.00 98.62 84 LEU A CA 1
ATOM 656 C C . LEU A 1 84 ? 17.330 6.643 -33.107 1.00 98.62 84 LEU A C 1
ATOM 658 O O . LEU A 1 84 ? 17.144 6.573 -31.891 1.00 98.62 84 LEU A O 1
ATOM 662 N N . LYS A 1 85 ? 17.276 7.812 -33.754 1.00 98.50 85 LYS A N 1
ATOM 663 C CA . LYS A 1 85 ? 16.935 9.075 -33.091 1.00 98.50 85 LYS A CA 1
ATOM 664 C C . LYS A 1 85 ? 15.497 9.071 -32.565 1.00 98.50 85 LYS A C 1
ATOM 666 O O . LYS A 1 85 ? 15.269 9.517 -31.436 1.00 98.50 85 LYS A O 1
ATOM 671 N N . ASP A 1 86 ? 14.555 8.551 -33.345 1.00 98.31 86 ASP A N 1
ATOM 672 C CA . ASP A 1 86 ? 13.147 8.447 -32.951 1.00 98.31 86 ASP A CA 1
ATOM 673 C C . ASP A 1 86 ? 12.951 7.429 -31.819 1.00 98.31 86 ASP A C 1
ATOM 675 O O . ASP A 1 86 ? 12.283 7.719 -30.820 1.00 98.31 86 ASP A O 1
ATOM 679 N N . GLU A 1 87 ? 13.609 6.270 -31.904 1.00 98.56 87 GLU A N 1
ATOM 680 C CA . GLU A 1 87 ? 13.613 5.263 -30.838 1.00 98.56 87 GLU A CA 1
ATOM 681 C C . GLU A 1 87 ? 14.190 5.820 -29.534 1.00 98.56 87 GLU A C 1
ATOM 683 O O . GLU A 1 87 ? 13.597 5.651 -28.464 1.00 98.56 87 GLU A O 1
ATOM 688 N N . LEU A 1 88 ? 15.304 6.554 -29.608 1.00 98.44 88 LEU A N 1
ATOM 689 C CA . LEU A 1 88 ? 15.907 7.203 -28.447 1.00 98.44 88 LEU A CA 1
ATOM 690 C C . LEU A 1 88 ? 14.953 8.221 -27.809 1.00 98.44 88 LEU A C 1
ATOM 692 O O . LEU A 1 88 ? 14.835 8.278 -26.580 1.00 98.44 88 LEU A O 1
ATOM 696 N N . ALA A 1 89 ? 14.249 9.017 -28.619 1.00 98.31 89 ALA A N 1
ATOM 697 C CA . ALA A 1 89 ? 13.256 9.966 -28.126 1.00 98.31 89 ALA A CA 1
ATOM 698 C C . ALA A 1 89 ? 12.099 9.249 -27.410 1.00 98.31 89 ALA A C 1
ATOM 700 O O . ALA A 1 89 ? 11.699 9.653 -26.310 1.00 98.31 89 ALA A O 1
ATOM 701 N N . HIS A 1 90 ? 11.613 8.147 -27.982 1.00 98.44 90 HIS A N 1
ATOM 702 C CA . HIS A 1 90 ? 10.557 7.333 -27.391 1.00 98.44 90 HIS A CA 1
ATOM 703 C C . HIS A 1 90 ? 10.997 6.677 -26.071 1.00 98.44 90 HIS A C 1
ATOM 705 O O . HIS A 1 90 ? 10.286 6.766 -25.064 1.00 98.44 90 HIS A O 1
ATOM 711 N N . ILE A 1 91 ? 12.198 6.088 -26.026 1.00 98.62 91 ILE A N 1
ATOM 712 C CA . ILE A 1 91 ? 12.780 5.502 -24.807 1.00 98.62 91 ILE A CA 1
ATOM 713 C C . ILE A 1 91 ? 12.922 6.566 -23.716 1.00 98.62 91 ILE A C 1
ATOM 715 O O . ILE A 1 91 ? 12.521 6.339 -22.573 1.00 98.62 91 ILE A O 1
ATOM 719 N N . LYS A 1 92 ? 13.423 7.757 -24.060 1.00 98.50 92 LYS A N 1
ATOM 720 C CA . LYS A 1 92 ? 13.565 8.874 -23.116 1.00 98.50 92 LYS A CA 1
ATOM 721 C C . LYS A 1 92 ? 12.217 9.320 -22.545 1.00 98.50 92 LYS A C 1
ATOM 723 O O . LYS A 1 92 ? 12.132 9.621 -21.354 1.00 98.50 92 LYS A O 1
ATOM 728 N N . SER A 1 93 ? 11.169 9.350 -23.369 1.00 98.38 93 SER A N 1
ATOM 729 C CA . SER A 1 93 ? 9.805 9.667 -22.931 1.00 98.38 93 SER A CA 1
ATOM 730 C C . SER A 1 93 ? 9.266 8.616 -21.957 1.00 98.38 93 SER A C 1
ATOM 732 O O . SER A 1 93 ? 8.845 8.948 -20.845 1.00 98.38 93 SER A O 1
ATOM 734 N N . ARG A 1 94 ? 9.380 7.330 -22.314 1.00 98.50 94 ARG A N 1
ATOM 735 C CA . ARG A 1 94 ? 8.972 6.215 -21.448 1.00 98.50 94 ARG A CA 1
ATOM 736 C C . ARG A 1 94 ? 9.707 6.212 -20.114 1.00 98.50 94 ARG A C 1
ATOM 738 O O . ARG A 1 94 ? 9.073 6.022 -19.081 1.00 98.50 94 ARG A O 1
ATOM 745 N N . TYR A 1 95 ? 11.015 6.460 -20.129 1.00 98.50 95 TYR A N 1
ATOM 746 C CA . TYR A 1 95 ? 11.824 6.528 -18.914 1.00 98.50 95 TYR A CA 1
ATOM 747 C C . TYR A 1 95 ? 11.327 7.624 -17.964 1.00 98.50 95 TYR A C 1
ATOM 749 O O . TYR A 1 95 ? 11.114 7.364 -16.782 1.00 98.50 95 TYR A O 1
ATOM 757 N N . LYS A 1 96 ? 11.060 8.831 -18.481 1.00 98.38 96 LYS A N 1
ATOM 758 C CA . LYS A 1 96 ? 10.490 9.927 -17.681 1.00 98.38 96 LYS A CA 1
ATOM 759 C C . LYS A 1 96 ? 9.124 9.568 -17.099 1.00 98.38 96 LYS A C 1
ATOM 761 O O . LYS A 1 96 ? 8.886 9.801 -15.918 1.00 98.38 96 LYS A O 1
ATOM 766 N N . SER A 1 97 ? 8.243 8.968 -17.902 1.00 98.38 97 SER A N 1
ATOM 767 C CA . SER A 1 97 ? 6.933 8.514 -17.422 1.00 98.38 97 SER A CA 1
ATOM 768 C C . SER A 1 97 ? 7.078 7.486 -16.299 1.00 98.38 97 SER A C 1
ATOM 770 O O . SER A 1 97 ? 6.428 7.609 -15.266 1.00 98.38 97 SER A O 1
ATOM 772 N N . GLN A 1 98 ? 7.962 6.501 -16.468 1.00 98.50 98 GLN A N 1
ATOM 773 C CA . GLN A 1 98 ? 8.207 5.468 -15.465 1.00 98.50 98 GLN A CA 1
ATOM 774 C C . GLN A 1 98 ? 8.798 6.048 -14.174 1.00 98.50 98 GLN A C 1
ATOM 776 O O . GLN A 1 98 ? 8.423 5.614 -13.084 1.00 98.50 98 GLN A O 1
ATOM 781 N N . GLN A 1 99 ? 9.686 7.039 -14.285 1.00 98.50 99 GLN A N 1
ATOM 782 C CA . GLN A 1 99 ? 10.241 7.757 -13.141 1.00 98.50 99 GLN A CA 1
ATOM 783 C C . GLN A 1 99 ? 9.142 8.480 -12.352 1.00 98.50 99 GLN A C 1
ATOM 785 O O . GLN A 1 99 ? 9.071 8.316 -11.135 1.00 98.50 99 GLN A O 1
ATOM 790 N N . ASN A 1 100 ? 8.247 9.203 -13.030 1.00 98.06 100 ASN A N 1
ATOM 791 C CA . ASN A 1 100 ? 7.127 9.896 -12.385 1.00 98.06 100 ASN A CA 1
ATOM 792 C C . ASN A 1 100 ? 6.195 8.913 -11.664 1.00 98.06 100 ASN A C 1
ATOM 794 O O . ASN A 1 100 ? 5.951 9.064 -10.469 1.00 98.06 100 ASN A O 1
ATOM 798 N N . THR A 1 101 ? 5.781 7.834 -12.337 1.00 98.44 101 THR A N 1
ATOM 799 C CA . THR A 1 101 ? 4.952 6.783 -11.723 1.00 98.44 101 THR A CA 1
ATOM 800 C C . THR A 1 101 ? 5.660 6.084 -10.557 1.00 98.44 101 THR A C 1
ATOM 802 O O . THR A 1 101 ? 5.018 5.570 -9.641 1.00 98.44 101 THR A O 1
ATOM 805 N N . SER A 1 102 ? 6.994 6.009 -10.564 1.00 98.44 102 SER A N 1
ATOM 806 C CA . SER A 1 102 ? 7.754 5.481 -9.426 1.00 98.44 102 SER A CA 1
ATOM 807 C C . SER A 1 102 ? 7.710 6.421 -8.220 1.00 98.44 102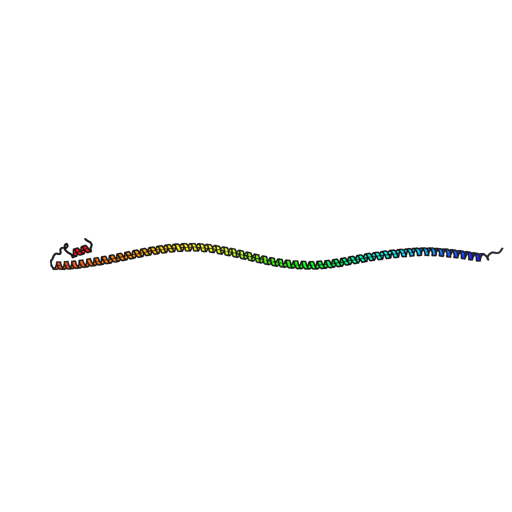 SER A C 1
ATOM 809 O O . SER A 1 102 ? 7.607 5.942 -7.092 1.00 98.44 102 SER A O 1
ATOM 811 N N . ILE A 1 103 ? 7.782 7.736 -8.443 1.00 98.38 103 ILE A N 1
ATOM 812 C CA . ILE A 1 103 ? 7.690 8.753 -7.385 1.00 98.38 103 ILE A CA 1
ATOM 813 C C . ILE A 1 103 ? 6.283 8.761 -6.776 1.00 98.38 103 ILE A C 1
ATOM 815 O O . ILE A 1 103 ? 6.148 8.734 -5.555 1.00 98.38 103 ILE A O 1
ATOM 819 N N . GLU A 1 104 ? 5.240 8.728 -7.607 1.00 98.50 104 GLU A N 1
ATOM 820 C CA . GLU A 1 104 ? 3.841 8.664 -7.157 1.00 98.50 104 GLU A CA 1
ATOM 821 C C . GLU A 1 104 ? 3.596 7.444 -6.265 1.00 98.50 104 GLU A C 1
ATOM 823 O O . GLU A 1 104 ? 3.156 7.588 -5.123 1.00 98.50 104 GLU A O 1
ATOM 828 N N . ARG A 1 105 ? 4.001 6.252 -6.722 1.00 98.38 105 ARG A N 1
ATOM 829 C CA . ARG A 1 105 ? 3.884 5.020 -5.928 1.00 98.38 105 ARG A CA 1
ATOM 830 C C . ARG A 1 105 ? 4.676 5.078 -4.622 1.00 98.38 105 ARG A C 1
ATOM 832 O O . ARG A 1 105 ? 4.218 4.547 -3.613 1.00 98.38 105 ARG A O 1
ATOM 839 N N . ALA A 1 106 ? 5.849 5.712 -4.606 1.00 98.56 106 ALA A N 1
ATOM 840 C CA . ALA A 1 106 ? 6.623 5.883 -3.376 1.00 98.56 106 ALA A CA 1
ATOM 841 C C . ALA A 1 106 ? 5.887 6.770 -2.354 1.00 98.56 106 ALA A C 1
ATOM 843 O O . ALA A 1 106 ? 5.846 6.433 -1.167 1.00 98.56 106 ALA A O 1
ATOM 844 N N . ASN A 1 107 ? 5.252 7.852 -2.814 1.00 98.38 107 ASN A N 1
ATOM 845 C CA . ASN A 1 107 ? 4.461 8.751 -1.971 1.00 98.38 107 ASN A CA 1
ATOM 846 C C . ASN A 1 107 ? 3.198 8.064 -1.421 1.00 98.38 107 ASN A C 1
ATOM 848 O O . ASN A 1 107 ? 2.884 8.186 -0.232 1.00 98.38 107 ASN A O 1
ATOM 852 N N . GLU A 1 108 ? 2.495 7.295 -2.255 1.00 98.56 108 GLU A N 1
ATOM 853 C CA . GLU A 1 108 ? 1.351 6.479 -1.828 1.00 98.56 108 GLU A CA 1
ATOM 854 C C . GLU A 1 108 ? 1.759 5.466 -0.753 1.00 98.56 108 GLU A C 1
ATOM 856 O O . GLU A 1 108 ? 1.108 5.354 0.287 1.00 98.56 108 GLU A O 1
ATOM 861 N N . LEU A 1 109 ? 2.887 4.779 -0.949 1.00 98.62 109 LEU A N 1
ATOM 862 C CA . LEU A 1 109 ? 3.404 3.794 -0.002 1.00 98.62 109 LEU A CA 1
ATOM 863 C C . LEU A 1 109 ? 3.793 4.445 1.333 1.00 98.62 109 LEU A C 1
ATOM 865 O O . LEU A 1 109 ? 3.499 3.899 2.399 1.00 98.62 109 LEU A O 1
ATOM 869 N N . GLN A 1 110 ? 4.393 5.638 1.306 1.00 98.50 110 GLN A N 1
ATOM 870 C CA . GLN A 1 110 ? 4.672 6.412 2.518 1.00 98.50 110 GLN A CA 1
ATOM 871 C C . GLN A 1 110 ? 3.382 6.790 3.263 1.00 98.50 110 GLN A C 1
ATOM 873 O O . GLN A 1 110 ? 3.332 6.705 4.492 1.00 98.50 110 GLN A O 1
ATOM 878 N N . THR A 1 111 ? 2.338 7.175 2.531 1.00 98.62 111 THR A N 1
ATOM 879 C CA . THR A 1 111 ? 1.034 7.546 3.099 1.00 98.62 111 THR A CA 1
ATOM 880 C C . THR A 1 111 ? 0.352 6.340 3.741 1.00 98.62 111 THR A C 1
ATOM 882 O O . THR A 1 111 ? -0.093 6.414 4.887 1.00 98.62 111 THR A O 1
ATOM 885 N N . LEU A 1 112 ? 0.347 5.196 3.052 1.00 98.69 112 LEU A N 1
ATOM 886 C CA . LEU A 1 112 ? -0.184 3.942 3.584 1.00 98.69 112 LEU A CA 1
ATOM 887 C C . LEU A 1 112 ? 0.558 3.502 4.848 1.00 98.69 112 LEU A C 1
ATOM 889 O O . LEU A 1 112 ? -0.084 3.112 5.819 1.00 98.69 112 LEU A O 1
ATOM 893 N N . ARG A 1 113 ? 1.892 3.624 4.882 1.00 98.56 113 ARG A N 1
ATOM 894 C CA . ARG A 1 113 ? 2.682 3.321 6.086 1.00 98.56 113 ARG A CA 1
ATOM 895 C C . ARG A 1 113 ? 2.273 4.179 7.280 1.00 98.56 113 ARG A C 1
ATOM 897 O O . ARG A 1 113 ? 2.093 3.631 8.361 1.00 98.56 113 ARG A O 1
ATOM 904 N N . LYS A 1 114 ? 2.087 5.492 7.094 1.00 98.56 114 LYS A N 1
ATOM 905 C CA . LYS A 1 114 ? 1.615 6.382 8.172 1.00 98.56 114 LYS A CA 1
ATOM 906 C C . LYS A 1 114 ? 0.256 5.934 8.707 1.00 98.56 114 LYS A C 1
ATOM 908 O O . LYS A 1 114 ? 0.115 5.750 9.911 1.00 98.56 114 LYS A O 1
ATOM 913 N N . LYS A 1 115 ? -0.691 5.653 7.808 1.00 98.56 115 LYS A N 1
ATOM 914 C CA . LYS A 1 115 ? -2.035 5.193 8.176 1.00 98.56 115 LYS A CA 1
ATOM 915 C C . LYS A 1 115 ? -2.019 3.860 8.932 1.00 98.56 115 LYS A C 1
ATOM 917 O O . LYS A 1 115 ? -2.781 3.680 9.874 1.00 98.56 115 LYS A O 1
ATOM 922 N N . VAL A 1 116 ? -1.147 2.927 8.546 1.00 98.62 116 VAL A N 1
ATOM 923 C CA . VAL A 1 116 ? -0.968 1.656 9.271 1.00 98.62 116 VAL A CA 1
ATOM 924 C C . VAL A 1 116 ? -0.443 1.902 10.686 1.00 98.62 116 VAL A C 1
ATOM 926 O O . VAL A 1 116 ? -0.956 1.305 11.632 1.00 98.62 116 VAL A O 1
ATOM 929 N N . THR A 1 117 ? 0.533 2.796 10.856 1.00 98.56 117 THR A N 1
ATOM 930 C CA . THR A 1 117 ? 1.049 3.160 12.184 1.00 98.56 117 THR A CA 1
ATOM 931 C C . THR A 1 117 ? -0.032 3.803 13.055 1.00 98.56 117 THR A C 1
ATOM 933 O O . THR A 1 117 ? -0.182 3.420 14.212 1.00 98.56 117 THR A O 1
ATOM 936 N N . GLU A 1 118 ? -0.815 4.733 12.504 1.00 98.62 118 GLU A N 1
ATOM 937 C CA . GLU A 1 118 ? -1.940 5.375 13.202 1.00 98.62 118 GLU A CA 1
ATOM 938 C C . GLU A 1 118 ? -2.973 4.339 13.666 1.00 98.62 118 GLU A C 1
ATOM 940 O O . GLU A 1 118 ? -3.256 4.247 14.858 1.00 98.62 118 GLU A O 1
ATOM 945 N N . LEU A 1 119 ? -3.439 3.470 12.762 1.00 98.69 119 LEU A N 1
ATOM 946 C CA . LEU A 1 119 ? -4.395 2.407 13.094 1.00 98.69 119 LEU A CA 1
ATOM 947 C C . LEU A 1 119 ? -3.850 1.416 14.131 1.00 98.69 119 LEU A C 1
ATOM 949 O O . LEU A 1 119 ? -4.604 0.894 14.954 1.00 98.69 119 LEU A O 1
ATOM 953 N N . THR A 1 120 ? -2.544 1.146 14.104 1.00 98.62 120 THR A N 1
ATOM 954 C CA . THR A 1 120 ? -1.893 0.291 15.104 1.00 98.62 120 THR A CA 1
ATOM 955 C C . THR A 1 120 ? -1.950 0.940 16.485 1.00 98.62 120 THR A C 1
ATOM 957 O O . THR A 1 120 ? -2.329 0.283 17.454 1.00 98.62 120 THR A O 1
ATOM 960 N N . ASN A 1 121 ? -1.643 2.235 16.577 1.00 98.38 121 ASN A N 1
ATOM 961 C CA . ASN A 1 121 ? -1.712 2.983 17.832 1.00 98.38 121 ASN A CA 1
ATOM 962 C C . ASN A 1 121 ? -3.148 3.062 18.369 1.00 98.38 121 ASN A C 1
ATOM 964 O O . ASN A 1 121 ? -3.373 2.814 19.556 1.00 98.38 121 ASN A O 1
ATOM 968 N N . ASP A 1 122 ? -4.122 3.327 17.495 1.00 98.56 122 ASP A N 1
ATOM 969 C CA . ASP A 1 122 ? -5.542 3.338 17.857 1.00 98.56 122 ASP A CA 1
ATOM 970 C C . ASP A 1 122 ? -5.985 1.974 18.393 1.00 98.56 122 ASP A C 1
ATOM 972 O O . ASP A 1 122 ? -6.658 1.890 19.421 1.00 98.56 122 ASP A O 1
ATOM 976 N N . THR A 1 123 ? -5.546 0.889 17.751 1.00 98.62 123 THR A N 1
ATOM 977 C CA . THR A 1 123 ? -5.848 -0.481 18.189 1.00 98.62 123 THR A CA 1
ATOM 978 C C . THR A 1 123 ? -5.285 -0.763 19.582 1.00 98.62 123 THR A C 1
ATOM 980 O O . THR A 1 123 ? -5.989 -1.329 20.420 1.00 98.62 123 THR A O 1
ATOM 983 N N . VAL A 1 124 ? -4.050 -0.337 19.871 1.00 98.44 124 VAL A N 1
ATOM 984 C CA . VAL A 1 124 ? -3.446 -0.479 21.208 1.00 98.44 124 VAL A CA 1
ATOM 985 C C . VAL A 1 124 ? -4.233 0.315 22.256 1.00 98.44 124 VAL A C 1
ATOM 987 O O . VAL A 1 124 ? -4.540 -0.215 23.324 1.00 98.44 124 VAL A O 1
ATOM 990 N N . SER A 1 125 ? -4.614 1.556 21.946 1.00 98.38 125 SER A N 1
ATOM 991 C CA . SER A 1 125 ? -5.401 2.413 22.845 1.00 98.38 125 SER A CA 1
ATOM 992 C C . SER A 1 125 ? -6.789 1.830 23.144 1.00 98.38 125 SER A C 1
ATOM 994 O O . SER A 1 125 ? -7.231 1.784 24.300 1.00 98.38 125 SER A O 1
ATOM 996 N N . LEU A 1 126 ? -7.466 1.312 22.114 1.00 98.62 126 LEU A N 1
ATOM 997 C CA . LEU A 1 126 ? -8.753 0.631 22.252 1.00 98.62 126 LEU A CA 1
ATOM 998 C C . LEU A 1 126 ? -8.625 -0.644 23.084 1.00 98.62 126 LEU A C 1
ATOM 1000 O O . LEU A 1 126 ? -9.474 -0.900 23.937 1.00 98.62 126 LEU A O 1
ATOM 1004 N N . HIS A 1 127 ? -7.560 -1.420 22.879 1.00 98.50 127 HIS A N 1
ATOM 1005 C CA . HIS A 1 127 ? -7.305 -2.627 23.658 1.00 98.50 127 HIS A CA 1
ATOM 1006 C C . HIS A 1 127 ? -7.101 -2.310 25.145 1.00 98.50 127 HIS A C 1
ATOM 1008 O O . HIS A 1 127 ? -7.729 -2.935 25.999 1.00 98.50 127 HIS A O 1
ATOM 1014 N N . TYR A 1 128 ? -6.300 -1.287 25.456 1.00 98.44 128 TYR A N 1
ATOM 1015 C CA . TYR A 1 128 ? -6.105 -0.818 26.828 1.00 98.44 128 TYR A CA 1
ATOM 1016 C C . TYR A 1 128 ? -7.422 -0.359 27.471 1.00 98.44 128 TYR A C 1
ATOM 1018 O O . TYR A 1 128 ? -7.768 -0.778 28.577 1.00 98.44 128 TYR A O 1
ATOM 1026 N N . SER A 1 129 ? -8.200 0.453 26.751 1.00 98.50 129 SER A N 1
ATOM 1027 C CA . SER A 1 129 ? -9.500 0.944 27.220 1.00 98.50 129 SER A CA 1
ATOM 1028 C C . SER A 1 129 ? -10.489 -0.194 27.481 1.00 98.50 129 SER A C 1
ATOM 1030 O O . SER A 1 129 ? -11.233 -0.152 28.462 1.00 98.50 129 SER A O 1
ATOM 1032 N N . LEU A 1 130 ? -10.493 -1.221 26.627 1.00 98.56 130 LEU A N 1
ATOM 1033 C CA . LEU A 1 130 ? -11.327 -2.407 26.792 1.00 98.56 130 LEU A CA 1
ATOM 1034 C C . LEU A 1 130 ? -10.953 -3.180 28.060 1.00 98.56 130 LEU A C 1
ATOM 1036 O O . LEU A 1 130 ? -11.846 -3.571 28.811 1.00 98.56 130 LEU A O 1
ATOM 1040 N N . GLU A 1 131 ? -9.661 -3.375 28.317 1.00 98.50 131 GLU A N 1
ATOM 1041 C CA . GLU A 1 131 ? -9.196 -4.118 29.490 1.00 98.50 131 GLU A CA 1
ATOM 1042 C C . GLU A 1 131 ? -9.560 -3.400 30.796 1.00 98.50 131 GLU A C 1
ATOM 1044 O O . GLU A 1 131 ? -10.177 -3.993 31.682 1.00 98.50 131 GLU A O 1
ATOM 1049 N N . MET A 1 132 ? -9.341 -2.084 30.856 1.00 98.38 132 MET A N 1
ATOM 1050 C CA . MET A 1 132 ? -9.781 -1.252 31.983 1.00 98.38 132 MET A CA 1
ATOM 1051 C C . MET A 1 132 ? -11.299 -1.335 32.212 1.00 98.38 132 MET A C 1
ATOM 1053 O O . MET A 1 132 ? -11.773 -1.337 33.354 1.00 98.38 132 MET A O 1
ATOM 1057 N N . ASN A 1 133 ? -12.086 -1.420 31.136 1.00 98.50 133 ASN A N 1
ATOM 1058 C CA . ASN A 1 133 ? -13.536 -1.560 31.236 1.00 98.50 133 ASN A CA 1
ATOM 1059 C C . ASN A 1 133 ? -13.944 -2.931 31.790 1.00 98.50 133 ASN A C 1
ATOM 1061 O O . ASN A 1 133 ? -14.827 -2.999 32.647 1.00 98.50 133 ASN A O 1
ATOM 1065 N N . LYS A 1 134 ? -13.274 -4.015 31.372 1.00 98.50 134 LYS A N 1
ATOM 1066 C CA . LYS A 1 134 ? -13.496 -5.356 31.937 1.00 98.50 134 LYS A CA 1
ATOM 1067 C C . LYS A 1 134 ? -13.188 -5.394 33.431 1.00 98.50 134 LYS A C 1
ATOM 1069 O O . LYS A 1 134 ? -13.990 -5.920 34.201 1.00 98.50 134 LYS A O 1
ATOM 1074 N N . GLU A 1 135 ? -12.076 -4.798 33.862 1.00 98.31 135 GLU A N 1
ATOM 1075 C CA . GLU A 1 135 ? -11.737 -4.710 35.286 1.00 98.31 135 GLU A CA 1
ATOM 1076 C C . GLU A 1 135 ? -12.803 -3.943 36.076 1.00 98.31 135 GLU A C 1
ATOM 1078 O O . GLU A 1 135 ? -13.239 -4.377 37.148 1.00 98.31 135 GLU A O 1
ATOM 1083 N N . ARG A 1 136 ? -13.265 -2.807 35.539 1.00 98.38 136 ARG A N 1
ATOM 1084 C CA . ARG A 1 136 ? -14.341 -2.022 36.153 1.00 98.38 136 ARG A CA 1
ATOM 1085 C C . ARG A 1 136 ? -15.637 -2.826 36.240 1.00 98.38 136 ARG A C 1
ATOM 1087 O O . ARG A 1 136 ? -16.297 -2.797 37.278 1.00 98.38 136 ARG A O 1
ATOM 1094 N N . GLN A 1 137 ? -15.984 -3.566 35.191 1.00 98.50 137 GLN A N 1
ATOM 1095 C CA . GLN A 1 137 ? -17.157 -4.436 35.166 1.00 98.50 137 GLN A CA 1
ATOM 1096 C C . GLN A 1 137 ? -17.058 -5.548 36.220 1.00 98.50 137 GLN A C 1
ATOM 1098 O O . GLN A 1 137 ? -18.036 -5.811 36.920 1.00 98.50 137 GLN A O 1
ATOM 1103 N N . ALA A 1 138 ? -15.884 -6.164 36.383 1.00 98.38 138 ALA A N 1
ATOM 1104 C CA . ALA A 1 138 ? -15.647 -7.171 37.413 1.00 98.38 138 ALA A CA 1
ATOM 1105 C C . ALA A 1 138 ? -15.840 -6.591 38.825 1.00 98.38 138 ALA A C 1
ATOM 1107 O O . ALA A 1 138 ? -16.566 -7.173 39.631 1.00 98.38 138 ALA A O 1
ATOM 1108 N N . LYS A 1 139 ? -15.280 -5.404 39.098 1.00 98.38 139 LYS A N 1
ATOM 1109 C CA . LYS A 1 139 ? -15.463 -4.698 40.380 1.00 98.38 139 LYS A CA 1
ATOM 1110 C C . LYS A 1 139 ? -16.934 -4.387 40.658 1.00 98.38 139 LYS A C 1
ATOM 1112 O O . LYS A 1 139 ? -17.418 -4.669 41.752 1.00 98.38 139 LYS A O 1
ATOM 1117 N N . LEU A 1 140 ? -17.658 -3.861 39.668 1.00 98.56 140 LEU A N 1
ATOM 1118 C CA . LEU A 1 140 ? -19.090 -3.574 39.794 1.00 98.56 140 LEU A CA 1
ATOM 1119 C C . LEU A 1 140 ? -19.904 -4.843 40.069 1.00 98.56 140 LEU A C 1
ATOM 1121 O O . LEU A 1 140 ? -20.807 -4.824 40.900 1.00 98.56 140 LEU A O 1
ATOM 1125 N N . LYS A 1 141 ? -19.568 -5.961 39.418 1.00 98.50 141 LYS A N 1
ATOM 1126 C CA . LYS A 1 141 ? -20.238 -7.247 39.646 1.00 98.50 141 LYS A CA 1
ATOM 1127 C C . LYS A 1 141 ? -20.065 -7.731 41.089 1.00 98.50 141 LYS A C 1
ATOM 1129 O O . LYS A 1 141 ? -21.038 -8.189 41.683 1.00 98.50 141 LYS A O 1
ATOM 1134 N N . THR A 1 142 ? -18.865 -7.595 41.655 1.00 98.38 142 THR A N 1
ATOM 1135 C CA . THR A 1 142 ? -18.609 -7.912 43.069 1.00 98.38 142 THR A CA 1
ATOM 1136 C C . THR A 1 142 ? -19.392 -6.984 43.993 1.00 98.38 142 THR A C 1
ATOM 1138 O O . THR A 1 142 ? -20.113 -7.462 44.858 1.00 98.38 142 THR A O 1
ATOM 1141 N N . GLN A 1 143 ? -19.361 -5.670 43.752 1.00 98.25 143 GLN A N 1
ATOM 1142 C CA . GLN A 1 143 ? -20.115 -4.704 44.562 1.00 98.25 143 GLN A CA 1
ATOM 1143 C C . GLN A 1 143 ? -21.626 -4.974 44.552 1.00 98.25 143 GLN A C 1
ATOM 1145 O O . GLN A 1 143 ? -22.276 -4.885 45.590 1.00 98.25 143 GLN A O 1
ATOM 1150 N N . ILE A 1 144 ? -22.194 -5.338 43.397 1.00 98.44 144 ILE A N 1
ATOM 1151 C CA . ILE A 1 144 ? -23.609 -5.719 43.288 1.00 98.44 144 ILE A CA 1
ATOM 1152 C C . ILE A 1 144 ? -23.910 -6.955 44.140 1.00 98.44 144 ILE A C 1
ATOM 1154 O O . ILE A 1 144 ? -24.953 -7.004 44.793 1.00 98.44 144 ILE A O 1
ATOM 1158 N N . LYS A 1 145 ? -23.015 -7.950 44.139 1.00 98.38 145 LYS A N 1
ATOM 1159 C CA . LYS A 1 145 ? -23.166 -9.149 44.966 1.00 98.38 145 LYS A CA 1
ATOM 1160 C C . LYS A 1 145 ? -23.170 -8.786 46.455 1.00 98.38 145 LYS A C 1
ATOM 1162 O O . LYS A 1 145 ? -24.114 -9.157 47.145 1.00 98.38 145 LYS A O 1
ATOM 1167 N N . ASP A 1 146 ? -22.198 -7.997 46.904 1.00 98.44 146 ASP A N 1
ATOM 1168 C CA . ASP A 1 146 ? -22.074 -7.587 48.308 1.00 98.44 146 ASP A CA 1
ATOM 1169 C C . ASP A 1 146 ? -23.296 -6.781 48.778 1.00 98.44 146 ASP A C 1
ATOM 1171 O O . ASP A 1 146 ? -23.835 -7.009 49.860 1.00 98.44 146 ASP A O 1
ATOM 1175 N N . VAL A 1 147 ? -23.784 -5.847 47.951 1.00 98.50 147 VAL A N 1
ATOM 1176 C CA . VAL A 1 147 ? -24.996 -5.066 48.256 1.00 98.50 147 VAL A CA 1
ATOM 1177 C C . VAL A 1 147 ? -26.221 -5.972 48.356 1.00 98.50 147 VAL A C 1
ATOM 1179 O O . VAL A 1 147 ? -27.054 -5.778 49.241 1.00 98.50 147 VAL A O 1
ATOM 1182 N N . LYS A 1 148 ? -26.333 -6.976 47.481 1.00 98.44 148 LYS A N 1
ATOM 1183 C CA . LYS A 1 148 ? -27.438 -7.938 47.513 1.00 98.44 148 LYS A CA 1
ATOM 1184 C C . LYS A 1 148 ? -27.413 -8.791 48.783 1.00 98.44 148 LYS A C 1
ATOM 1186 O O . LYS A 1 148 ? -28.468 -9.025 49.365 1.00 98.44 148 LYS A O 1
ATOM 1191 N N . GLU A 1 149 ? -26.237 -9.230 49.222 1.00 98.31 149 GLU A N 1
ATOM 1192 C CA . GLU A 1 149 ? -26.072 -9.977 50.476 1.00 98.31 149 GLU A CA 1
ATOM 1193 C C . GLU A 1 149 ? -26.469 -9.120 51.685 1.00 98.31 149 GLU A C 1
ATOM 1195 O O . GLU A 1 149 ? -27.346 -9.524 52.448 1.00 98.31 149 GLU A O 1
ATOM 1200 N N . ARG A 1 150 ? -25.960 -7.884 51.778 1.00 98.25 150 ARG A N 1
ATOM 1201 C CA . ARG A 1 150 ? -26.344 -6.932 52.840 1.00 98.25 150 ARG A CA 1
ATOM 1202 C C . ARG A 1 150 ? -27.839 -6.626 52.855 1.00 98.25 150 ARG A C 1
ATOM 1204 O O . ARG A 1 150 ? -28.435 -6.504 53.921 1.00 98.25 150 ARG A O 1
ATOM 1211 N N . TYR A 1 151 ? -28.458 -6.492 51.682 1.00 98.44 151 TYR A N 1
ATOM 1212 C CA . TYR A 1 151 ? -29.902 -6.293 51.579 1.00 98.44 151 TYR A CA 1
ATOM 1213 C C . TYR A 1 151 ? -30.675 -7.484 52.156 1.00 98.44 151 TYR A C 1
ATOM 1215 O O . TYR A 1 151 ? -31.621 -7.286 52.916 1.00 98.44 151 TYR A O 1
ATOM 1223 N N . ASN A 1 152 ? -30.260 -8.713 51.840 1.00 98.19 152 ASN A N 1
ATOM 1224 C CA . ASN A 1 152 ? -30.904 -9.918 52.359 1.00 98.19 152 ASN A CA 1
ATOM 1225 C C . ASN A 1 152 ? -30.757 -10.035 53.884 1.00 98.19 152 ASN A C 1
ATOM 1227 O O . ASN A 1 152 ? -31.728 -10.361 54.564 1.00 98.19 152 ASN A O 1
ATOM 1231 N N . GLU A 1 153 ? -29.573 -9.734 54.424 1.00 98.25 153 GLU A N 1
ATOM 1232 C CA . GLU A 1 153 ? -29.331 -9.695 55.872 1.00 98.25 153 GLU A CA 1
ATOM 1233 C C . GLU A 1 153 ? -30.222 -8.659 56.563 1.00 98.25 153 GLU A C 1
ATOM 1235 O O . GLU A 1 153 ? -30.877 -8.957 57.565 1.00 98.25 153 GLU A O 1
ATOM 1240 N N . LEU A 1 154 ? -30.304 -7.450 55.998 1.00 98.25 154 LEU A N 1
ATOM 1241 C CA . LEU A 1 154 ? -31.145 -6.384 56.532 1.00 98.25 154 LEU A CA 1
ATOM 1242 C C . LEU A 1 154 ? -32.632 -6.754 56.474 1.00 98.25 154 LEU A C 1
ATOM 1244 O O . LEU A 1 154 ? -33.362 -6.503 57.431 1.00 98.25 154 LEU A O 1
ATOM 1248 N N . ALA A 1 155 ? -33.080 -7.386 55.387 1.00 98.25 155 ALA A N 1
ATOM 1249 C CA . ALA A 1 155 ? -34.451 -7.865 55.244 1.00 98.25 155 ALA A CA 1
ATOM 1250 C C . ALA A 1 155 ? -34.793 -8.949 56.283 1.00 98.25 155 ALA A C 1
ATOM 1252 O O . ALA A 1 155 ? -35.865 -8.901 56.891 1.00 98.25 155 ALA A O 1
ATOM 1253 N N . ALA A 1 156 ? -33.877 -9.890 56.534 1.00 98.00 156 ALA A N 1
ATOM 1254 C CA . ALA A 1 156 ? -34.045 -10.914 57.562 1.00 98.00 156 ALA A CA 1
ATOM 1255 C C . ALA A 1 156 ? -34.108 -10.299 58.971 1.00 98.00 156 ALA A C 1
ATOM 1257 O O . ALA A 1 156 ? -35.013 -10.621 59.742 1.00 98.00 156 ALA A O 1
ATOM 1258 N N . SER A 1 157 ? -33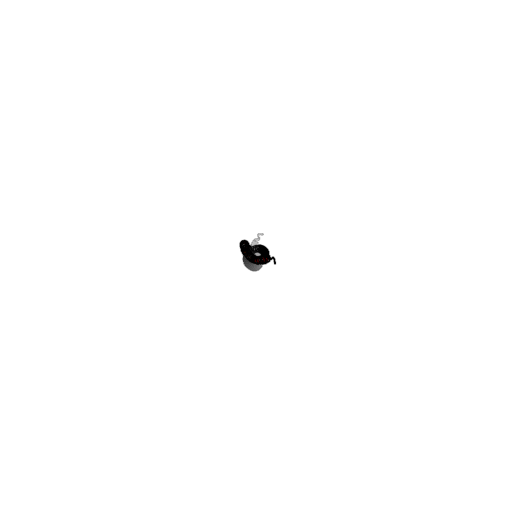.205 -9.363 59.278 1.00 98.06 157 SER A N 1
ATOM 1259 C CA . SER A 1 157 ? -33.193 -8.626 60.548 1.00 98.06 157 SER A CA 1
ATOM 1260 C C . SER A 1 157 ? -34.488 -7.834 60.765 1.00 98.06 157 SER A C 1
ATOM 1262 O O . SER A 1 157 ? -35.110 -7.931 61.823 1.00 98.06 157 SER A O 1
ATOM 1264 N N . TYR A 1 158 ? -34.964 -7.128 59.735 1.00 98.12 158 TYR A N 1
ATOM 1265 C CA . TYR A 1 158 ? -36.238 -6.410 59.776 1.00 98.12 158 TYR A CA 1
ATOM 1266 C C . TYR A 1 158 ? -37.420 -7.346 60.061 1.00 98.12 158 TYR A C 1
ATOM 1268 O O . TYR A 1 158 ? -38.265 -7.038 60.902 1.00 98.12 158 TYR A O 1
ATOM 1276 N N . SER A 1 159 ? -37.468 -8.512 59.409 1.00 97.81 159 SER A N 1
ATOM 1277 C CA . SER A 1 159 ? -38.498 -9.519 59.682 1.00 97.81 159 SER A CA 1
ATOM 1278 C C . SER A 1 159 ? -38.427 -10.048 61.118 1.00 97.81 159 SER A C 1
ATOM 1280 O O . SER A 1 159 ? -39.472 -10.276 61.726 1.00 97.81 159 SER A O 1
ATOM 1282 N N . GLY A 1 160 ? -37.221 -10.247 61.660 1.00 98.00 160 GLY A N 1
ATOM 1283 C CA . GLY A 1 160 ? -37.008 -10.664 63.047 1.00 98.00 160 GLY A CA 1
ATOM 1284 C C . GLY A 1 160 ? -37.533 -9.631 64.043 1.00 98.00 160 GLY A C 1
ATOM 1285 O O . GLY A 1 160 ? -38.392 -9.953 64.861 1.00 98.00 160 GLY A O 1
ATOM 1286 N N . MET A 1 161 ? -37.108 -8.371 63.903 1.00 97.50 161 MET A N 1
ATOM 1287 C CA . MET A 1 161 ? -37.575 -7.268 64.752 1.00 97.50 161 MET A CA 1
ATOM 1288 C C . MET A 1 161 ? -39.091 -7.068 64.668 1.00 97.50 161 MET A C 1
ATOM 1290 O O . MET A 1 161 ? -39.733 -6.790 65.677 1.00 97.50 161 MET A O 1
ATOM 1294 N N . LYS A 1 162 ? -39.688 -7.242 63.483 1.00 98.19 162 LYS A N 1
ATOM 1295 C CA . LYS A 1 162 ? -41.145 -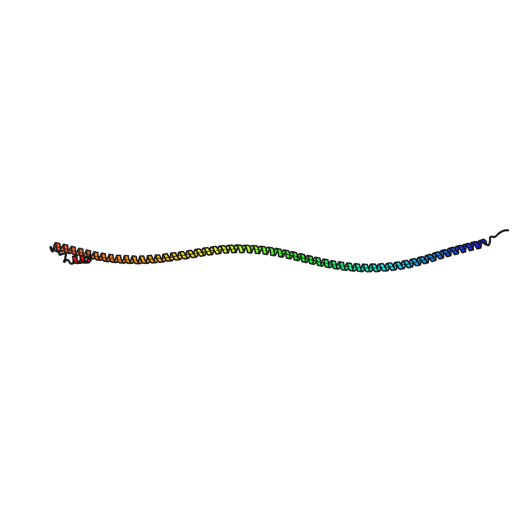7.176 63.322 1.00 98.19 162 LYS A CA 1
ATOM 1296 C C . LYS A 1 162 ? -41.861 -8.253 64.145 1.00 98.19 162 LYS A C 1
ATOM 1298 O O . LYS A 1 162 ? -42.826 -7.942 64.834 1.00 98.19 162 LYS A O 1
ATOM 1303 N N . ASN A 1 163 ? -41.359 -9.488 64.133 1.00 97.50 163 ASN A N 1
ATOM 1304 C CA . ASN A 1 163 ? -41.921 -10.570 64.944 1.00 97.50 163 ASN A CA 1
ATOM 1305 C C . ASN A 1 163 ? -41.755 -10.314 66.452 1.00 97.50 163 ASN A C 1
ATOM 1307 O O . ASN A 1 163 ? -42.671 -10.589 67.226 1.00 97.50 163 ASN A O 1
ATOM 1311 N N . GLU A 1 164 ? -40.602 -9.796 66.883 1.00 97.56 164 GLU A N 1
ATOM 1312 C CA . GLU A 1 164 ? -40.359 -9.431 68.287 1.00 97.56 164 GLU A CA 1
ATOM 1313 C C . GLU A 1 164 ? -41.284 -8.304 68.757 1.00 97.56 164 GLU A C 1
ATOM 1315 O O . GLU A 1 164 ? -41.816 -8.359 69.872 1.00 97.56 164 GLU A O 1
ATOM 1320 N N . LEU A 1 165 ? -41.521 -7.309 67.897 1.00 97.50 165 LEU A N 1
ATOM 1321 C CA . LEU A 1 165 ? -42.473 -6.233 68.149 1.00 97.50 165 LEU A CA 1
ATOM 1322 C C . LEU A 1 165 ? -43.884 -6.797 68.350 1.00 97.50 165 LEU A C 1
ATOM 1324 O O . LEU A 1 165 ? -44.495 -6.526 69.381 1.00 97.50 165 LEU A O 1
ATOM 1328 N N . ASP A 1 166 ? -44.355 -7.654 67.439 1.00 97.44 166 ASP A N 1
ATOM 1329 C CA . ASP A 1 166 ? -45.678 -8.286 67.530 1.00 97.44 166 ASP A CA 1
ATOM 1330 C C . ASP A 1 166 ? -45.833 -9.123 68.816 1.00 97.44 166 ASP A C 1
ATOM 1332 O O . ASP A 1 166 ? -46.873 -9.089 69.479 1.00 97.44 166 ASP A O 1
ATOM 1336 N N . GLN A 1 167 ? -44.794 -9.868 69.214 1.00 97.38 167 GLN A N 1
ATOM 1337 C CA . GLN A 1 167 ? -44.798 -10.624 70.471 1.00 97.38 167 GLN A CA 1
ATOM 1338 C C . GLN A 1 167 ? -44.852 -9.712 71.698 1.00 97.38 167 GLN A C 1
ATOM 1340 O O . GLN A 1 167 ? -45.538 -10.025 72.674 1.00 97.38 167 GLN A O 1
ATOM 1345 N N . THR A 1 168 ? -44.118 -8.603 71.668 1.00 97.44 168 THR A N 1
ATOM 1346 C CA . THR A 1 168 ? -44.082 -7.638 72.769 1.00 97.44 168 THR A CA 1
ATOM 1347 C C . THR A 1 168 ? -45.425 -6.930 72.907 1.00 97.44 168 THR A C 1
ATOM 1349 O O . THR A 1 168 ? -45.939 -6.846 74.021 1.00 97.44 168 THR A O 1
ATOM 1352 N N . SER A 1 169 ? -46.050 -6.530 71.796 1.00 97.69 169 SER A N 1
ATOM 1353 C CA . SER A 1 169 ? -47.407 -5.977 71.783 1.00 97.69 169 SER A CA 1
ATOM 1354 C C . SER A 1 169 ? -48.419 -6.927 72.427 1.00 97.69 169 SER A C 1
ATOM 1356 O O . SER A 1 169 ? -49.143 -6.516 73.328 1.00 97.69 169 SER A O 1
ATOM 1358 N N . ARG A 1 170 ? -48.399 -8.224 72.087 1.00 97.12 170 ARG A N 1
ATOM 1359 C CA . ARG A 1 170 ? -49.283 -9.224 72.726 1.00 97.12 170 ARG A CA 1
ATOM 1360 C C . ARG A 1 170 ? -49.043 -9.370 74.231 1.00 97.12 170 ARG A C 1
ATOM 1362 O O . ARG A 1 170 ? -49.984 -9.566 74.995 1.00 97.12 170 ARG A O 1
ATOM 1369 N N . LYS A 1 171 ? -47.782 -9.304 74.678 1.00 97.56 171 LYS A N 1
ATOM 1370 C CA . LYS A 1 171 ? -47.453 -9.339 76.115 1.00 97.56 171 LYS A CA 1
ATOM 1371 C C . LYS A 1 171 ? -47.999 -8.111 76.839 1.00 97.56 171 LYS A C 1
ATOM 1373 O O . LYS A 1 171 ? -48.497 -8.260 77.950 1.00 97.56 171 LYS A O 1
ATOM 1378 N N . ILE A 1 172 ? -47.909 -6.932 76.221 1.00 97.00 172 ILE A N 1
ATOM 1379 C CA . ILE A 1 172 ? -48.477 -5.693 76.764 1.00 97.00 172 ILE A CA 1
ATOM 1380 C C . ILE A 1 172 ? -49.995 -5.834 76.898 1.00 97.00 172 ILE A C 1
ATOM 1382 O O . ILE A 1 172 ? -50.499 -5.656 78.000 1.00 97.00 172 ILE A O 1
ATOM 1386 N N . GLU A 1 173 ? -50.697 -6.265 75.847 1.00 96.56 173 GLU A N 1
ATOM 1387 C CA . GLU A 1 173 ? -52.154 -6.485 75.882 1.00 96.56 173 GLU A CA 1
ATOM 1388 C C . GLU A 1 173 ? -52.571 -7.452 77.007 1.00 96.56 173 GLU A C 1
ATOM 1390 O O . GLU A 1 173 ? -53.531 -7.205 77.739 1.00 96.56 173 GLU A O 1
ATOM 1395 N N . MET A 1 174 ? -51.820 -8.542 77.200 1.00 96.88 174 MET A N 1
ATOM 1396 C CA . MET A 1 174 ? -52.072 -9.496 78.284 1.00 96.88 174 MET A CA 1
ATOM 1397 C C . MET A 1 174 ? -51.865 -8.867 79.671 1.00 96.88 174 MET A C 1
ATOM 1399 O O . MET A 1 174 ? -52.683 -9.076 80.569 1.00 96.88 174 MET A O 1
ATOM 1403 N N . LEU A 1 175 ? -50.778 -8.113 79.865 1.00 97.06 175 LEU A N 1
ATOM 1404 C CA . LEU A 1 175 ? -50.489 -7.433 81.131 1.00 97.06 175 LEU A CA 1
ATOM 1405 C C . LEU A 1 175 ? -51.527 -6.350 81.443 1.00 97.06 175 LEU A C 1
ATOM 1407 O O . LEU A 1 175 ? -51.950 -6.227 82.591 1.00 97.06 175 LEU A O 1
ATOM 1411 N N . GLU A 1 176 ? -51.968 -5.599 80.435 1.00 96.00 176 GLU A N 1
ATOM 1412 C CA . GLU A 1 176 ? -53.058 -4.630 80.561 1.00 96.00 176 GLU A CA 1
ATOM 1413 C C . GLU A 1 176 ? -54.358 -5.318 80.994 1.00 96.00 176 GLU A C 1
ATOM 1415 O O . GLU A 1 176 ? -55.001 -4.865 81.943 1.00 96.00 176 GLU A O 1
ATOM 1420 N N . GLY A 1 177 ? -54.703 -6.461 80.389 1.00 96.38 177 GLY A N 1
ATOM 1421 C CA . GLY A 1 177 ? -55.848 -7.277 80.805 1.00 96.38 177 GLY A CA 1
ATOM 1422 C C . GLY A 1 177 ? -55.755 -7.727 82.268 1.00 96.38 177 GLY A C 1
ATOM 1423 O O . GLY A 1 177 ? -56.677 -7.495 83.053 1.00 96.38 177 GLY A O 1
ATOM 1424 N N . GLN A 1 178 ? -54.608 -8.281 82.674 1.00 96.00 178 GLN A N 1
ATOM 1425 C CA . GLN A 1 178 ? -54.360 -8.682 84.065 1.00 96.00 178 GLN A CA 1
ATOM 1426 C C . GLN A 1 178 ? -54.457 -7.499 85.039 1.00 96.00 178 GLN A C 1
ATOM 1428 O O . GLN A 1 178 ? -54.973 -7.642 86.150 1.00 96.00 178 GLN A O 1
ATOM 1433 N N . LEU A 1 179 ? -53.976 -6.318 84.643 1.00 96.00 179 LEU A N 1
ATOM 1434 C CA . LEU A 1 179 ? -54.050 -5.111 85.462 1.00 96.00 179 LEU A CA 1
ATOM 1435 C C . LEU A 1 179 ? -55.500 -4.657 85.669 1.00 96.00 179 LEU A C 1
ATOM 1437 O O . LEU A 1 179 ? -55.867 -4.270 86.785 1.00 96.00 179 LEU A O 1
ATOM 1441 N N . VAL A 1 180 ? -56.329 -4.725 84.624 1.00 96.06 180 VAL A N 1
ATOM 1442 C CA . VAL A 1 180 ? -57.766 -4.424 84.703 1.00 96.06 180 VAL A CA 1
ATOM 1443 C C . VAL A 1 180 ? -58.457 -5.395 85.660 1.00 96.06 180 VAL A C 1
ATOM 1445 O O . VAL A 1 180 ? -59.145 -4.950 86.583 1.00 96.06 180 VAL A O 1
ATOM 1448 N N . GLU A 1 181 ? -58.214 -6.699 85.514 1.00 93.69 181 GLU A N 1
ATOM 1449 C CA . GLU A 1 181 ? -58.769 -7.735 86.394 1.00 93.69 181 GLU A CA 1
ATOM 1450 C C . GLU A 1 181 ? -58.374 -7.512 87.859 1.00 93.69 181 GLU A C 1
ATOM 1452 O O . GLU A 1 181 ? -59.228 -7.494 88.752 1.00 93.69 181 GLU A O 1
ATOM 1457 N N . LYS A 1 182 ? -57.082 -7.279 88.127 1.00 92.00 182 LYS A N 1
ATOM 1458 C CA . LYS A 1 182 ? -56.587 -7.006 89.484 1.00 92.00 182 LYS A CA 1
ATOM 1459 C C . LYS A 1 182 ? -57.179 -5.724 90.059 1.00 92.00 182 LYS A C 1
ATOM 1461 O O . LYS A 1 182 ? -57.548 -5.710 91.233 1.00 92.00 182 LYS A O 1
ATOM 1466 N N . SER A 1 183 ? -57.333 -4.678 89.252 1.00 93.94 183 SER A N 1
ATOM 1467 C CA . SER A 1 183 ? -57.969 -3.425 89.674 1.00 93.94 183 SER A CA 1
ATOM 1468 C C . SER A 1 183 ? -59.443 -3.626 90.041 1.00 93.94 183 SER A C 1
ATOM 1470 O O . SER A 1 183 ? -59.909 -3.094 91.051 1.00 93.94 183 SER A O 1
ATOM 1472 N N . GLN A 1 184 ? -60.182 -4.425 89.269 1.00 92.50 184 GLN A N 1
ATOM 1473 C CA . GLN A 1 184 ? -61.580 -4.756 89.557 1.00 92.50 184 GLN A CA 1
ATOM 1474 C C . GLN A 1 184 ? -61.718 -5.638 90.806 1.00 92.50 184 GLN A C 1
ATOM 1476 O O . GLN A 1 184 ? -62.592 -5.397 91.646 1.00 92.50 184 GLN A O 1
ATOM 1481 N N . SER A 1 185 ? -60.818 -6.608 90.976 1.00 90.44 185 SER A N 1
ATOM 1482 C CA . SER A 1 185 ? -60.722 -7.414 92.196 1.00 90.44 185 SER A CA 1
ATOM 1483 C C . SER A 1 185 ? -60.453 -6.535 93.420 1.00 90.44 185 SER A C 1
ATOM 1485 O O . SER A 1 185 ? -61.133 -6.664 94.436 1.00 90.44 185 SER A O 1
ATOM 1487 N N . LEU A 1 186 ? -59.513 -5.589 93.325 1.00 91.81 186 LEU A N 1
ATOM 1488 C CA . LEU A 1 186 ? -59.170 -4.676 94.417 1.00 91.81 186 LEU A CA 1
ATOM 1489 C C . LEU A 1 186 ? -60.324 -3.726 94.768 1.00 91.81 186 LEU A C 1
ATOM 1491 O O . LEU A 1 186 ? -60.583 -3.502 95.951 1.00 91.81 186 LEU A O 1
ATOM 1495 N N . ARG A 1 187 ? -61.069 -3.224 93.771 1.00 92.62 187 ARG A N 1
ATOM 1496 C CA . ARG A 1 187 ? -62.326 -2.487 94.003 1.00 92.62 187 ARG A CA 1
ATOM 1497 C C . ARG A 1 187 ? -63.339 -3.333 94.771 1.00 92.62 187 ARG A C 1
ATOM 1499 O O . ARG A 1 187 ? -63.849 -2.876 95.788 1.00 92.62 187 ARG A O 1
ATOM 1506 N N . SER A 1 188 ? -63.554 -4.577 94.346 1.00 91.12 188 SER A N 1
ATOM 1507 C CA . SER A 1 188 ? -64.492 -5.504 94.998 1.00 91.12 188 SER A CA 1
ATOM 1508 C C . SER A 1 188 ? -64.102 -5.795 96.455 1.00 91.12 188 SER A C 1
ATOM 1510 O O . SER A 1 188 ? -64.956 -5.823 97.342 1.00 91.12 188 SER A O 1
ATOM 1512 N N . VAL A 1 189 ? -62.802 -5.973 96.725 1.00 90.69 189 VAL A N 1
ATOM 1513 C CA . VAL A 1 189 ? -62.258 -6.107 98.087 1.00 90.69 189 VAL A CA 1
ATOM 1514 C C . VAL A 1 189 ? -62.496 -4.829 98.896 1.00 90.69 189 VAL A C 1
ATOM 1516 O O . VAL A 1 189 ? -62.961 -4.902 100.032 1.00 90.69 189 VAL A O 1
ATOM 1519 N N . SER A 1 190 ? -62.205 -3.659 98.321 1.00 92.50 190 SER A N 1
ATOM 1520 C CA . SER A 1 190 ? -62.389 -2.359 98.977 1.00 92.50 190 SER A CA 1
ATOM 1521 C C . SER A 1 190 ? -63.851 -2.112 99.364 1.00 92.50 190 SER A C 1
ATOM 1523 O O . SER A 1 190 ? -64.129 -1.747 100.507 1.00 92.50 190 SER A O 1
ATOM 1525 N N . GLU A 1 191 ? -64.793 -2.389 98.461 1.00 91.75 191 GLU A N 1
ATOM 1526 C CA . GLU A 1 191 ? -66.234 -2.306 98.722 1.00 91.75 191 GLU A CA 1
ATOM 1527 C C . GLU A 1 191 ? -66.654 -3.231 99.870 1.00 91.75 191 GLU A C 1
ATOM 1529 O O . GLU A 1 191 ? -67.319 -2.785 100.810 1.00 91.75 191 GLU A O 1
ATOM 1534 N N . ALA A 1 192 ? -66.198 -4.489 99.859 1.00 88.56 192 ALA A N 1
ATOM 1535 C CA . ALA A 1 192 ? -66.483 -5.443 100.929 1.00 88.56 192 ALA A CA 1
ATOM 1536 C C . ALA A 1 192 ? -65.909 -4.991 102.288 1.00 88.56 192 ALA A C 1
ATOM 1538 O O . ALA A 1 192 ? -66.578 -5.124 103.316 1.00 88.56 192 ALA A O 1
ATOM 1539 N N . PHE A 1 193 ? -64.708 -4.398 102.316 1.00 89.75 193 PHE A N 1
ATOM 1540 C CA . PHE A 1 193 ? -64.137 -3.798 103.529 1.00 89.75 193 PHE A CA 1
ATOM 1541 C C . PHE A 1 193 ? -64.955 -2.606 104.037 1.00 89.75 193 PHE A C 1
ATOM 1543 O O . PHE A 1 193 ? -65.163 -2.476 105.247 1.00 89.75 193 PHE A O 1
ATOM 1550 N N . ILE A 1 194 ? -65.432 -1.735 103.142 1.00 90.62 194 ILE A N 1
ATOM 1551 C CA . ILE A 1 194 ? -66.290 -0.599 103.507 1.00 90.62 194 ILE A CA 1
ATOM 1552 C C . ILE A 1 194 ? -67.604 -1.102 104.119 1.00 90.62 194 ILE A C 1
ATOM 1554 O O . ILE A 1 194 ? -68.028 -0.591 105.159 1.00 90.62 194 ILE A O 1
ATOM 1558 N N . GLU A 1 195 ? -68.233 -2.115 103.520 1.00 89.12 195 GLU A N 1
ATOM 1559 C CA . GLU A 1 195 ? -69.441 -2.752 104.060 1.00 89.12 195 GLU A CA 1
ATOM 1560 C C . GLU A 1 195 ? -69.194 -3.392 105.429 1.00 89.12 195 GLU A C 1
ATOM 1562 O O . GLU A 1 195 ? -69.969 -3.165 106.362 1.00 89.12 195 GLU A O 1
ATOM 1567 N N . LEU A 1 196 ? -68.091 -4.128 105.588 1.00 88.50 196 LEU A N 1
ATOM 1568 C CA . LEU A 1 196 ? -67.719 -4.742 106.862 1.00 88.50 196 LEU A CA 1
ATOM 1569 C C . LEU A 1 196 ? -67.505 -3.676 107.941 1.00 88.50 196 LEU A C 1
ATOM 1571 O O . LEU A 1 196 ? -67.997 -3.815 109.062 1.00 88.50 196 LEU A O 1
ATOM 1575 N N . ARG A 1 197 ? -66.832 -2.571 107.602 1.00 87.81 197 ARG A N 1
ATOM 1576 C CA . ARG A 1 197 ? -66.642 -1.438 108.514 1.00 87.81 197 ARG A CA 1
ATOM 1577 C C . ARG A 1 197 ? -67.976 -0.813 108.923 1.00 87.81 197 ARG A C 1
ATOM 1579 O O . ARG A 1 197 ? -68.164 -0.532 110.106 1.00 87.81 197 ARG A O 1
ATOM 1586 N N . LYS A 1 198 ? -68.913 -0.622 107.985 1.00 87.94 198 LYS A N 1
ATOM 1587 C CA . LYS A 1 198 ? -70.277 -0.152 108.293 1.00 87.94 198 LYS A CA 1
ATOM 1588 C C . LYS A 1 198 ? -70.994 -1.116 109.247 1.00 87.94 198 LYS A C 1
ATOM 1590 O O . LYS A 1 198 ? -71.575 -0.659 110.232 1.00 87.94 198 LYS A O 1
ATOM 1595 N N . GLN A 1 199 ? -70.911 -2.430 109.009 1.00 85.44 199 GLN A N 1
ATOM 1596 C CA . GLN A 1 199 ? -71.495 -3.442 109.898 1.00 85.44 199 GLN A CA 1
ATOM 1597 C C . GLN A 1 199 ? -70.888 -3.395 111.304 1.00 85.44 199 GLN A C 1
ATOM 1599 O O . GLN A 1 199 ? -71.638 -3.326 112.276 1.00 85.44 199 GLN A O 1
ATOM 1604 N N . LEU A 1 200 ? -69.559 -3.351 111.423 1.00 84.06 200 LEU A N 1
ATOM 1605 C CA . LEU A 1 200 ? -68.855 -3.250 112.707 1.00 84.06 200 LEU A CA 1
ATOM 1606 C C . LEU A 1 200 ? -69.264 -1.997 113.492 1.00 84.06 200 LEU A C 1
ATOM 1608 O O . LEU A 1 200 ? -69.542 -2.085 114.687 1.00 84.06 200 LEU A O 1
ATOM 1612 N N . LEU A 1 201 ? -69.359 -0.841 112.825 1.00 84.50 201 LEU A N 1
ATOM 1613 C CA . LEU A 1 201 ? -69.834 0.400 113.446 1.00 84.50 201 LEU A CA 1
ATOM 1614 C C . LEU A 1 201 ? -71.282 0.270 113.941 1.00 84.50 201 LEU A C 1
ATOM 1616 O O . LEU A 1 201 ? -71.588 0.704 115.050 1.00 84.50 201 LEU A O 1
ATOM 1620 N N . SER A 1 202 ? -72.156 -0.366 113.154 1.00 83.00 202 SER A N 1
ATOM 1621 C CA . SER A 1 202 ? -73.557 -0.594 113.532 1.00 83.00 202 SER A CA 1
ATOM 1622 C C . SER A 1 202 ? -73.735 -1.607 114.672 1.00 83.00 202 SER A C 1
ATOM 1624 O O . SER A 1 202 ? -74.632 -1.456 115.495 1.00 83.00 202 SER A O 1
ATOM 1626 N N . ALA A 1 203 ? -72.891 -2.637 114.752 1.00 80.62 203 ALA A N 1
ATOM 1627 C CA . ALA A 1 203 ? -72.931 -3.622 115.830 1.00 80.62 203 ALA A CA 1
ATOM 1628 C C . ALA A 1 203 ? -72.368 -3.045 117.134 1.00 80.62 203 ALA A C 1
ATOM 1630 O O . ALA A 1 203 ? -72.938 -3.267 118.203 1.00 80.62 203 ALA A O 1
ATOM 1631 N N . LYS A 1 204 ? -71.321 -2.211 117.033 1.00 78.00 204 LYS A N 1
ATOM 1632 C CA . LYS A 1 204 ? -70.773 -1.441 118.156 1.00 78.00 204 LYS A CA 1
ATOM 1633 C C . LYS A 1 204 ? -71.813 -0.495 118.762 1.00 78.00 204 LYS A C 1
ATOM 1635 O O . LYS A 1 204 ? -71.907 -0.428 119.981 1.00 78.00 204 LYS A O 1
ATOM 1640 N N . SER A 1 205 ? -72.611 0.202 117.947 1.00 75.31 205 SER A N 1
ATOM 1641 C CA . SER A 1 205 ? -73.679 1.074 118.461 1.00 75.31 205 SER A CA 1
ATOM 1642 C C . SER A 1 205 ? -74.860 0.306 119.071 1.00 75.31 205 SER A C 1
ATOM 1644 O O . SER A 1 205 ? -75.553 0.849 119.924 1.00 75.31 205 SER A O 1
ATOM 1646 N N . LYS A 1 206 ? -75.073 -0.956 118.672 1.00 76.00 206 LYS A N 1
ATOM 1647 C CA . LYS A 1 206 ? -76.149 -1.839 119.161 1.00 76.00 206 LYS A CA 1
ATOM 1648 C C . LYS A 1 206 ? -75.727 -2.805 120.282 1.00 76.00 206 LYS A C 1
ATOM 1650 O O . LYS A 1 206 ? -76.556 -3.593 120.721 1.00 76.00 206 LYS A O 1
ATOM 1655 N N . GLY A 1 207 ? -74.461 -2.801 120.713 1.00 69.81 207 GLY A N 1
ATOM 1656 C CA . GLY A 1 207 ? -73.949 -3.682 121.775 1.00 69.81 207 GLY A CA 1
ATOM 1657 C C . GLY A 1 207 ? -73.940 -5.182 121.438 1.00 69.81 207 GLY A C 1
ATOM 1658 O O . GLY A 1 207 ? -73.928 -6.007 122.345 1.00 69.81 207 GLY A O 1
ATOM 1659 N N . THR A 1 208 ? -73.963 -5.552 120.152 1.00 70.38 208 THR A N 1
ATOM 1660 C CA . THR A 1 208 ? -74.000 -6.959 119.709 1.00 70.38 208 THR A CA 1
ATOM 1661 C C . THR A 1 208 ? -72.609 -7.425 119.258 1.00 70.38 208 THR A C 1
ATOM 1663 O O . THR A 1 208 ? -72.007 -6.779 118.397 1.00 70.38 208 THR A O 1
ATOM 1666 N N . PRO A 1 209 ? -72.057 -8.521 119.815 1.00 67.06 209 PRO A N 1
ATOM 1667 C CA . PRO A 1 209 ? -70.754 -9.030 119.399 1.00 67.06 209 PRO A CA 1
ATOM 1668 C C . PRO A 1 209 ? -70.840 -9.670 118.006 1.00 67.06 209 PRO A C 1
ATOM 1670 O O . PRO A 1 209 ? -71.695 -10.518 117.751 1.00 67.06 209 PRO A O 1
ATOM 1673 N N . ILE A 1 210 ? -69.947 -9.268 117.097 1.00 69.62 210 ILE A N 1
ATOM 1674 C CA . ILE A 1 210 ? -69.778 -9.917 115.789 1.00 69.62 210 ILE A CA 1
ATOM 1675 C C . ILE A 1 210 ? -68.758 -11.046 115.943 1.00 69.62 210 ILE A C 1
ATOM 1677 O O . ILE A 1 210 ? -67.617 -10.787 116.313 1.00 69.62 210 ILE A O 1
ATOM 1681 N N . ASP A 1 211 ? -69.159 -12.276 115.615 1.00 72.88 211 ASP A N 1
ATOM 1682 C CA . ASP A 1 211 ? -68.259 -13.428 115.500 1.00 72.88 211 ASP A CA 1
ATOM 1683 C C . ASP A 1 211 ? -67.503 -13.366 114.156 1.00 72.88 211 ASP A C 1
ATOM 1685 O O . ASP A 1 211 ? -68.138 -13.472 113.096 1.00 72.88 211 ASP A O 1
ATOM 1689 N N . PRO A 1 212 ? -66.167 -13.196 114.163 1.00 71.19 212 PRO A N 1
ATOM 1690 C CA . PRO A 1 212 ? -65.374 -13.106 112.942 1.00 71.19 212 PRO A CA 1
ATOM 1691 C C . PRO A 1 212 ? -65.472 -14.354 112.056 1.00 71.19 212 PRO A C 1
ATOM 1693 O O . PRO A 1 212 ? -65.437 -14.236 110.834 1.00 71.19 212 PRO A O 1
ATOM 1696 N N . ASN A 1 213 ? -65.662 -15.534 112.656 1.00 72.12 213 ASN A N 1
ATOM 1697 C CA . ASN A 1 213 ? -65.636 -16.820 111.956 1.00 72.12 213 ASN A CA 1
ATOM 1698 C C . ASN A 1 213 ? -66.968 -17.165 111.269 1.00 72.12 213 ASN A C 1
ATOM 1700 O O . ASN A 1 213 ? -67.030 -18.100 110.474 1.00 72.12 213 ASN A O 1
ATOM 1704 N N . LYS A 1 214 ? -68.043 -16.418 111.557 1.00 76.19 214 LYS A N 1
ATOM 1705 C CA . LYS A 1 214 ? -69.369 -16.580 110.927 1.00 76.19 214 LYS A CA 1
ATOM 1706 C C . LYS A 1 214 ? -69.772 -15.384 110.060 1.00 76.19 214 LYS A C 1
ATOM 1708 O O . LYS A 1 214 ? -70.886 -15.352 109.529 1.00 76.19 214 LYS A O 1
ATOM 1713 N N . ASN A 1 215 ? -68.902 -14.381 109.916 1.00 80.38 215 ASN A N 1
ATOM 1714 C CA . ASN A 1 215 ? -69.215 -13.173 109.165 1.00 80.38 215 ASN A CA 1
ATOM 1715 C C . ASN A 1 215 ? -69.011 -13.388 107.654 1.00 80.38 215 ASN A C 1
ATOM 1717 O O . ASN A 1 215 ? -67.891 -13.538 107.170 1.00 80.38 215 ASN A O 1
ATOM 1721 N N . LYS A 1 216 ? -70.111 -13.326 106.893 1.00 83.38 216 LYS A N 1
ATOM 1722 C CA . LYS A 1 216 ? -70.115 -13.521 105.433 1.00 83.38 216 LYS A CA 1
ATOM 1723 C C . LYS A 1 216 ? -69.248 -12.512 104.669 1.00 83.38 216 LYS A C 1
ATOM 1725 O O . LYS A 1 216 ? -68.766 -12.841 103.592 1.00 83.38 216 LYS A O 1
ATOM 1730 N N . LEU A 1 217 ? -69.050 -11.298 105.190 1.00 82.75 217 LEU A N 1
ATOM 1731 C CA . LEU A 1 217 ? -68.181 -10.295 104.565 1.00 82.75 217 LEU A CA 1
ATOM 1732 C C . LEU A 1 217 ? -66.701 -10.596 104.817 1.00 82.75 217 LEU A C 1
ATOM 1734 O O . LEU A 1 217 ? -65.895 -10.383 103.918 1.00 82.75 217 LEU A O 1
ATOM 1738 N N . ILE A 1 218 ? -66.351 -11.139 105.988 1.00 81.06 218 ILE A N 1
ATOM 1739 C CA . ILE A 1 218 ? -64.983 -11.603 106.281 1.00 81.06 218 ILE A CA 1
ATOM 1740 C C . ILE A 1 218 ? -64.638 -12.804 105.391 1.00 81.06 218 ILE A C 1
ATOM 1742 O O . ILE A 1 218 ? -63.577 -12.811 104.773 1.00 81.06 218 ILE A O 1
ATOM 1746 N N . ASP A 1 219 ? -65.566 -13.752 105.229 1.00 81.81 219 ASP A N 1
ATOM 1747 C CA . ASP A 1 219 ? -65.417 -14.886 104.302 1.00 81.81 219 ASP A CA 1
ATOM 1748 C C . ASP A 1 219 ? -65.299 -14.418 102.833 1.00 81.81 219 ASP A C 1
ATOM 1750 O O . ASP A 1 219 ? -64.414 -14.851 102.095 1.00 81.81 219 ASP A O 1
ATOM 1754 N N . LYS A 1 220 ? -66.125 -13.446 102.410 1.00 83.62 220 LYS A N 1
ATOM 1755 C CA . LYS A 1 220 ? -66.060 -12.844 101.064 1.00 83.62 220 LYS A CA 1
ATOM 1756 C C . LYS A 1 220 ? -64.720 -12.144 100.804 1.00 83.62 220 LYS A C 1
ATOM 1758 O O . LYS A 1 220 ? -64.152 -12.328 99.732 1.00 83.62 220 LYS A O 1
ATOM 1763 N N . ILE A 1 221 ? -64.204 -11.368 101.760 1.00 84.81 221 ILE A N 1
ATOM 1764 C CA . ILE A 1 221 ? -62.894 -10.701 101.651 1.00 84.81 221 ILE A CA 1
ATOM 1765 C C . ILE A 1 221 ? -61.769 -11.736 101.566 1.00 84.81 221 ILE A C 1
ATOM 1767 O O . ILE A 1 221 ? -60.900 -11.616 100.707 1.00 84.81 221 ILE A O 1
ATOM 1771 N N . ALA A 1 222 ? -61.801 -12.770 102.409 1.00 81.62 222 ALA A N 1
ATOM 1772 C CA . ALA A 1 222 ? -60.787 -13.818 102.410 1.00 81.62 222 ALA A CA 1
ATOM 1773 C C . ALA A 1 222 ? -60.759 -14.607 101.088 1.00 81.62 222 ALA A C 1
ATOM 1775 O O . ALA A 1 222 ? -59.676 -14.871 100.568 1.00 81.62 222 ALA A O 1
ATOM 1776 N N . ARG A 1 223 ? -61.923 -14.896 100.486 1.00 83.06 223 ARG A N 1
ATOM 1777 C CA . ARG A 1 223 ? -62.002 -15.485 99.135 1.00 83.06 223 ARG A CA 1
ATOM 1778 C C . ARG A 1 223 ? -61.470 -14.553 98.051 1.00 83.06 223 ARG A C 1
ATOM 1780 O O . ARG A 1 223 ? -60.704 -14.989 97.201 1.00 83.06 223 ARG A O 1
ATOM 1787 N N . LEU A 1 224 ? -61.836 -13.271 98.083 1.00 83.38 224 LEU A N 1
ATOM 1788 C CA . LEU A 1 224 ? -61.366 -12.287 97.099 1.00 83.38 224 LEU A CA 1
ATOM 1789 C C . LEU A 1 224 ? -59.853 -12.005 97.197 1.00 83.38 224 LEU A C 1
ATOM 1791 O O . LEU A 1 224 ? -59.255 -11.568 96.217 1.00 83.38 224 LEU A O 1
ATOM 1795 N N . LEU A 1 225 ? -59.235 -12.257 98.356 1.00 81.69 225 LEU A N 1
ATOM 1796 C CA . LEU A 1 225 ? -57.785 -12.166 98.572 1.00 81.69 225 LEU A CA 1
ATOM 1797 C C . LEU A 1 225 ? -57.042 -13.494 98.341 1.00 81.69 225 LEU A C 1
ATOM 1799 O O . LEU A 1 225 ? -55.814 -13.508 98.387 1.00 81.69 225 LEU A O 1
ATOM 1803 N N . GLY A 1 226 ? -57.758 -14.588 98.057 1.00 76.62 226 GLY A N 1
ATOM 1804 C CA . GLY A 1 226 ? -57.167 -15.893 97.749 1.00 76.62 226 GLY A CA 1
ATOM 1805 C C . GLY A 1 226 ? -56.663 -16.676 98.965 1.00 76.62 226 GLY A C 1
ATOM 1806 O O . GLY A 1 226 ? -55.711 -17.439 98.841 1.00 76.62 226 GLY A O 1
ATOM 1807 N N . HIS A 1 227 ? -57.261 -16.485 100.144 1.00 75.62 227 HIS A N 1
ATOM 1808 C CA . HIS A 1 227 ? -56.891 -17.202 101.373 1.00 75.62 227 HIS A CA 1
ATOM 1809 C C . HIS A 1 227 ? -57.626 -18.547 101.572 1.00 75.62 227 HIS A C 1
ATOM 1811 O O . HIS A 1 227 ? -57.473 -19.156 102.631 1.00 75.62 227 HIS A O 1
ATOM 1817 N N . TYR A 1 228 ? -58.389 -19.009 100.571 1.00 58.12 228 TYR A N 1
ATOM 1818 C CA . TYR A 1 228 ? -59.110 -20.289 100.537 1.00 58.12 228 TYR A CA 1
ATOM 1819 C C . TYR A 1 228 ? -59.075 -20.913 99.145 1.00 58.12 228 TYR A C 1
ATOM 1821 O O . TYR A 1 228 ? -59.227 -20.139 98.170 1.00 58.12 228 TYR A O 1
#

Radius of gyration: 92.51 Å; chains: 1; bounding box: 180×44×249 Å

Foldseek 3Di:
DDDDDDPPVVVVVVVVVVVVVVVVVVVVVVVVVVVVVVVVVVVVVVVVVVVVVVVVVVVVVVVVVVVVVVVVVVVVVVVVVVVVVVVVVVVVVVVVVVVVVVVVVVVVVVVVVVVVVVVVVVVVVVVVVVVVVVVVVVVVVVVVVVVVVVVVVVVVVVVVVVVVVVVVVVVVVVVVVVVVVVVVLVVVLVVLVVVVVVVVVVCVVVVHDDDLVPDPSNVVNCVSVPVD

Secondary structure (DSSP, 8-state):
-----TTHHHHHHHHHHHHHHHHHHHHHHHHHHHHHHHHHHHHHHHHHHHHHHHHHHHHHHHHHHHHHHHHHHHHHHHHHHHHHHHHHHHHHHHHHHHHHHHHHHHHHHHHHHHHHHHHHHHHHHHHHHHHHHHHHHHHHHHHHHHHHHHHHHHHHHHHHHHHHHHHHHHHHHHHHHHHHHHHHHHHHHHHHHHHHHHHHHHHHHHTPPP-GGG-HHHHHHHHHTT--

Organism: NCBI:txid2162893

Sequence (228 aa):
MFILSGCVVSKKKYEAMVSERNILQNSLNDARNENKALLSDLDQAMADFESMKYKLHKSNALKSDKVSDLFSQSEALKDETSKLKDELAHIKSRYKSQQNTSIERANELQTLRKKVTELTNDTVSLHYSLEMNKERQAKLKTQIKDVKERYNELAASYSGMKNELDQTSRKIEMLEGQLVEKSQSLRSVSEAFIELRKQLLSAKSKGTPIDPNKNKLIDKIARLLGHY